Protein AF-A0A141RN82-F1 (afdb_monomer)

pLDDT: mean 92.43, std 7.02, range [61.09, 98.81]

Nearest PDB structures (foldseek):
  3i4g-assembly1_A  TM=7.613E-01  e=4.353E-03  Bacteroides fragilis NCTC 9343
  8xmd-assembly1_A  TM=2.678E-01  e=3.577E+00  Arabidopsis thaliana
  8zak-assembly1_A  TM=2.482E-01  e=3.996E+00  Campylobacter jejuni
  8zah-assembly2_B  TM=2.471E-01  e=5.892E+00  Campylobacter jejuni

Solvent-accessible surface area (backbone atoms only — not comparable to full-atom values): 12470 Å² total; per-residue (Å²): 134,91,82,79,86,74,57,67,39,58,52,25,50,50,52,26,53,55,24,62,72,42,28,81,74,34,54,56,65,65,96,53,48,80,85,46,62,69,58,88,36,7,47,40,26,35,52,49,22,17,50,28,30,44,54,28,35,32,62,92,48,23,78,86,62,59,62,65,38,49,52,52,14,52,49,35,47,48,50,41,52,57,56,35,72,71,44,96,78,46,72,41,81,60,72,85,85,43,75,78,45,26,70,40,43,59,76,71,45,65,57,85,80,35,46,53,68,70,78,60,83,87,75,73,99,71,62,61,67,50,35,43,40,33,49,64,85,47,72,73,102,55,58,23,60,38,71,60,75,86,51,67,70,61,65,56,67,47,32,30,64,88,74,31,42,62,88,38,92,90,37,85,67,39,89,92,49,74,77,59,69,39,34,49,64,48,73,51,74,48,93,50,74,64,40,77,46,65,49,68,95,71,75,53,48,41,65,39,80,80,125

Secondary structure (DSSP, 8-state):
-PPPPPPHHHHHHHHHHHHHHHTTTS-SS-S-TTTTTT---HHHHHHHHHHHHHHHHSTTT-TT--HHHHHHHHHHHHHHHHHHTTSSS------SS-TTTHHHHHHHS-GGG-TT-SS-----S--HHHHHHSPTT-BSSSB--------HHHHHHSPBTTS--TTSTT----TTSTTTTB-HHHHHH---TT-EES-GGGT--EE----

Radius of gyration: 21.55 Å; Cα contacts (8 Å, |Δi|>4): 254; chains: 1; bounding box: 52×41×64 Å

Sequence (211 aa):
MNMFRTPAAEALEWVADQCDQIKNQLPFRYSDEASNWGRVNGAAAYALKARALLYRASKLNNPDGNTAYWANAAQAAADFITQNNKQSYPYRLYNTGNPENDYYECFTTNPVYNNEIILARSVWNTNQVEKVFLPVGFTGSFSGNGRTNPTQNLVDAYEMSNGKRIDENGSTYDAANPYKDRDPRLAQTIFYQGMMWGRADKEERRAIDVR

Foldseek 3Di:
DDDDDDQLLVVLVVLLVVLVVCLVVFACDDPQCPVCPQPAGSLNSLVSNLVSLVVCQDCVNCVVNPCVSVVSSVVSVVVSVVVQVPDPQHQDQQCPPCQLCSVLCLVVPPCSPHSPDNHDDDDPDDCVCVQADPDAVQDDPHGHPNNDDDDVVVLQPWAFLVRHGLPDPPGPADPVCRPPRTRSVSLSPDQDAQDFDDDVVRVSTDGDDPD

Mean predicted aligned error: 4.89 Å

Structure (mmCIF, N/CA/C/O backbone):
data_AF-A0A141RN82-F1
#
_entry.id   AF-A0A141RN82-F1
#
loop_
_atom_site.group_PDB
_atom_site.id
_atom_site.type_symbol
_atom_site.label_atom_id
_atom_site.label_alt_id
_atom_site.label_comp_id
_atom_site.label_asym_id
_atom_site.label_entity_id
_atom_site.label_seq_id
_atom_site.pdbx_PDB_ins_code
_atom_site.Cartn_x
_atom_site.Cartn_y
_atom_site.Cartn_z
_atom_site.occupancy
_atom_site.B_iso_or_equiv
_atom_site.auth_seq_id
_atom_site.auth_comp_id
_atom_site.auth_asym_id
_atom_site.auth_atom_id
_atom_site.pdbx_PDB_model_num
ATOM 1 N N . MET A 1 1 ? 0.362 -11.365 40.399 1.00 66.00 1 MET A N 1
ATOM 2 C CA . MET A 1 1 ? -0.908 -11.503 39.656 1.00 66.00 1 MET A CA 1
ATOM 3 C C . MET A 1 1 ? -0.540 -12.052 38.286 1.00 66.00 1 MET A C 1
ATOM 5 O O . MET A 1 1 ? 0.256 -11.410 37.614 1.00 66.00 1 MET A O 1
ATOM 9 N N . ASN A 1 2 ? -0.983 -13.257 37.919 1.00 81.06 2 ASN A N 1
ATOM 10 C CA . ASN A 1 2 ? -0.643 -13.831 36.611 1.00 81.06 2 ASN A CA 1
ATOM 11 C C . ASN A 1 2 ? -1.571 -13.224 35.551 1.00 81.06 2 ASN A C 1
ATOM 13 O O . ASN A 1 2 ? -2.787 -13.306 35.699 1.00 81.06 2 ASN A O 1
ATOM 17 N N . MET A 1 3 ? -1.004 -12.608 34.511 1.00 88.12 3 MET A N 1
ATOM 18 C CA . MET A 1 3 ? -1.755 -12.123 33.349 1.00 88.12 3 MET A CA 1
ATOM 19 C C . MET A 1 3 ? -1.693 -13.161 32.230 1.00 88.12 3 MET A C 1
ATOM 21 O O . MET A 1 3 ? -0.610 -13.598 31.841 1.00 88.12 3 MET A O 1
ATOM 25 N N . PHE A 1 4 ? -2.856 -13.541 31.708 1.00 92.62 4 PHE A N 1
ATOM 26 C CA . PHE A 1 4 ? -2.965 -14.417 30.545 1.00 92.62 4 PHE A CA 1
ATOM 27 C C . PHE A 1 4 ? -2.933 -13.604 29.249 1.00 92.62 4 PHE A C 1
ATOM 29 O O . PHE A 1 4 ? -3.191 -12.401 29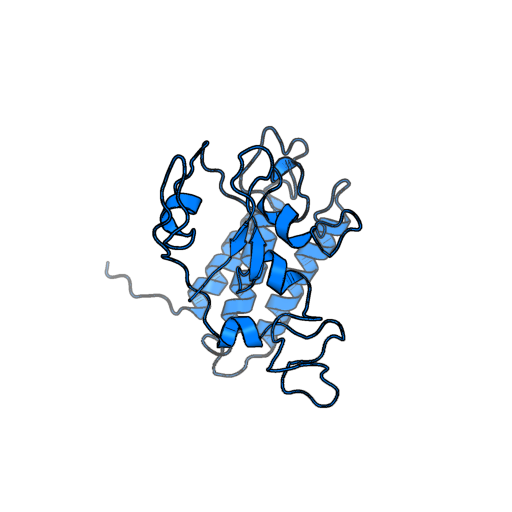.244 1.00 92.62 4 PHE A O 1
ATOM 36 N N . ARG A 1 5 ? -2.604 -14.265 28.135 1.00 95.88 5 ARG A N 1
ATOM 37 C CA . ARG A 1 5 ? -2.611 -13.626 26.816 1.00 95.88 5 ARG A CA 1
ATOM 38 C C . ARG A 1 5 ? -4.044 -13.322 26.389 1.00 95.88 5 ARG A C 1
ATOM 40 O O . ARG A 1 5 ? -4.877 -14.223 26.363 1.00 95.88 5 ARG A O 1
ATOM 47 N N . THR A 1 6 ? -4.285 -12.084 25.981 1.00 96.06 6 THR A N 1
ATOM 48 C CA . THR A 1 6 ? -5.530 -11.672 25.330 1.00 96.06 6 THR A CA 1
ATOM 49 C C . THR A 1 6 ? -5.636 -12.303 23.935 1.00 96.06 6 THR A C 1
ATOM 51 O O . THR A 1 6 ? -4.634 -12.325 23.206 1.00 96.06 6 THR A O 1
ATOM 54 N N . PRO A 1 7 ? -6.815 -12.810 23.531 1.00 96.06 7 PRO A N 1
ATOM 55 C CA . PRO A 1 7 ? -7.069 -13.238 22.160 1.00 96.06 7 PRO A CA 1
ATOM 56 C C . PRO A 1 7 ? -6.755 -12.138 21.138 1.00 96.06 7 PRO A C 1
ATOM 58 O O . PRO A 1 7 ? -6.983 -10.954 21.379 1.00 96.06 7 PRO A O 1
ATOM 61 N N . ALA A 1 8 ? -6.238 -12.519 19.969 1.00 96.88 8 ALA A N 1
ATOM 62 C CA . ALA A 1 8 ? -5.770 -11.551 18.973 1.00 96.88 8 ALA A CA 1
ATOM 63 C C . ALA A 1 8 ? -6.881 -10.602 18.486 1.00 96.88 8 ALA A C 1
ATOM 65 O O . ALA A 1 8 ? -6.640 -9.406 18.342 1.00 96.88 8 ALA A O 1
ATOM 66 N N . ALA A 1 9 ? -8.100 -11.113 18.284 1.00 96.88 9 ALA A N 1
ATOM 67 C CA . ALA A 1 9 ? -9.247 -10.304 17.876 1.00 96.88 9 ALA A CA 1
ATOM 68 C C . ALA A 1 9 ? -9.614 -9.229 18.917 1.00 96.88 9 ALA A C 1
ATOM 70 O O . ALA A 1 9 ? -9.878 -8.089 18.538 1.00 96.88 9 ALA A O 1
ATOM 71 N N . GLU A 1 10 ? -9.571 -9.572 20.209 1.00 97.38 10 GLU A N 1
ATOM 72 C CA . GLU A 1 10 ? -9.822 -8.642 21.321 1.00 97.38 10 GLU A CA 1
ATOM 73 C C . GLU A 1 10 ? -8.704 -7.600 21.446 1.00 97.38 10 GLU A C 1
ATOM 75 O O . GLU A 1 10 ? -8.969 -6.418 21.638 1.00 97.38 10 GLU A O 1
ATOM 80 N N . ALA A 1 11 ? -7.443 -8.003 21.268 1.00 98.19 11 ALA A N 1
ATOM 81 C CA . ALA A 1 11 ? -6.325 -7.063 21.266 1.00 98.19 11 ALA A CA 1
ATOM 82 C C . ALA A 1 11 ? -6.418 -6.053 20.104 1.00 98.19 11 ALA A C 1
ATOM 84 O O . ALA A 1 11 ? -6.106 -4.877 20.279 1.00 98.19 11 ALA A O 1
ATOM 85 N N . LEU A 1 12 ? -6.862 -6.490 18.919 1.00 98.44 12 LEU A N 1
ATOM 86 C CA . LEU A 1 12 ? -7.070 -5.618 17.757 1.00 98.44 12 LEU A CA 1
ATOM 87 C C . LEU A 1 12 ? -8.240 -4.648 17.955 1.00 98.44 12 LEU A C 1
ATOM 89 O O . LEU A 1 12 ? -8.140 -3.489 17.553 1.00 98.44 12 LEU A O 1
ATOM 93 N N . GLU A 1 13 ? -9.328 -5.102 18.580 1.00 98.44 13 GLU A N 1
ATOM 94 C CA . GLU A 1 13 ? -10.427 -4.229 19.003 1.00 98.44 13 GLU A CA 1
ATOM 95 C C . GLU A 1 13 ? -9.939 -3.182 20.002 1.00 98.44 13 GLU A C 1
ATOM 97 O O . GLU A 1 13 ? -10.129 -1.993 19.774 1.00 98.44 13 GLU A O 1
ATOM 102 N N . TRP A 1 14 ? -9.185 -3.598 21.020 1.00 98.50 14 TRP A N 1
ATOM 103 C CA . TRP A 1 14 ? -8.610 -2.670 21.986 1.00 98.50 14 TRP A CA 1
ATOM 104 C C . TRP A 1 14 ? -7.727 -1.604 21.321 1.00 98.50 14 TRP A C 1
ATOM 106 O O . TRP A 1 14 ? -7.847 -0.425 21.648 1.00 98.50 14 TRP A O 1
ATOM 116 N N . VAL A 1 15 ? -6.879 -1.971 20.348 1.00 98.69 15 VAL A N 1
ATOM 117 C CA . VAL A 1 15 ? -6.087 -0.995 19.570 1.00 98.69 15 VAL A CA 1
ATOM 118 C C . VAL A 1 15 ? -6.996 0.002 18.847 1.00 98.69 15 VAL A C 1
ATOM 120 O O . VAL A 1 15 ? -6.733 1.204 18.883 1.00 98.69 15 VAL A O 1
ATOM 123 N N . ALA A 1 16 ? -8.062 -0.478 18.204 1.00 98.69 16 ALA A N 1
ATOM 124 C CA . ALA A 1 16 ? -9.025 0.380 17.521 1.00 98.69 16 ALA A CA 1
ATOM 125 C C . ALA A 1 16 ? -9.716 1.355 18.493 1.00 98.69 16 ALA A C 1
ATOM 127 O O . ALA A 1 16 ? -9.843 2.538 18.167 1.00 98.69 16 ALA A O 1
ATOM 128 N N . ASP A 1 17 ? -10.075 0.888 19.690 1.00 98.69 17 ASP A N 1
ATOM 129 C CA . ASP A 1 17 ? -10.683 1.702 20.747 1.00 98.69 17 ASP A CA 1
ATOM 130 C C . ASP A 1 17 ? -9.711 2.757 21.285 1.00 98.69 17 ASP A C 1
ATOM 132 O O . ASP A 1 17 ? -10.094 3.910 21.488 1.00 98.69 17 ASP A O 1
ATOM 136 N N . GLN A 1 18 ? -8.431 2.406 21.471 1.00 98.62 18 GLN A N 1
ATOM 137 C CA . GLN A 1 18 ? -7.407 3.381 21.857 1.00 98.62 18 GLN A CA 1
ATOM 138 C C . GLN A 1 18 ? -7.243 4.461 20.784 1.00 98.62 18 GLN A C 1
ATOM 140 O O . GLN A 1 18 ? -7.173 5.645 21.110 1.00 98.62 18 GLN A O 1
ATOM 145 N N . CYS A 1 19 ? -7.223 4.080 19.502 1.00 98.56 19 CYS A N 1
ATOM 146 C CA . CYS A 1 19 ? -7.177 5.043 18.405 1.00 98.56 19 CYS A CA 1
ATOM 147 C C . CYS A 1 19 ? -8.407 5.961 18.397 1.00 98.56 19 CYS A C 1
ATOM 149 O O . CYS A 1 19 ? -8.260 7.159 18.161 1.00 98.56 19 CYS A O 1
ATOM 151 N N . ASP A 1 20 ? -9.603 5.443 18.687 1.00 98.19 20 ASP A N 1
ATOM 152 C CA . ASP A 1 20 ? -10.829 6.246 18.742 1.00 98.19 20 ASP A CA 1
ATOM 153 C C . ASP A 1 20 ? -10.794 7.335 19.814 1.00 98.19 20 ASP A C 1
ATOM 155 O O . ASP A 1 20 ? -11.266 8.447 19.567 1.00 98.19 20 ASP A O 1
ATOM 159 N N . GLN A 1 21 ? -10.178 7.054 20.963 1.00 98.12 21 GLN A N 1
ATOM 160 C CA . GLN A 1 21 ? -10.037 8.033 22.041 1.00 98.12 21 GLN A CA 1
ATOM 161 C C . GLN A 1 21 ? -9.165 9.231 21.640 1.00 98.12 21 GLN A C 1
ATOM 163 O O . GLN A 1 21 ? -9.403 10.343 22.111 1.00 98.12 21 GLN A O 1
ATOM 168 N N . ILE A 1 22 ? -8.176 9.029 20.761 1.00 97.25 22 ILE A N 1
ATOM 169 C CA . ILE A 1 22 ? -7.159 10.047 20.449 1.00 97.25 22 ILE A CA 1
ATOM 170 C C . ILE A 1 22 ? -7.286 10.660 19.052 1.00 97.25 22 ILE A C 1
ATOM 172 O O . ILE A 1 22 ? -6.786 11.764 18.833 1.00 97.25 22 ILE A O 1
ATOM 176 N N . LYS A 1 23 ? -7.982 10.014 18.104 1.00 97.06 23 LYS A N 1
ATOM 177 C CA . LYS A 1 23 ? -7.988 10.438 16.688 1.00 97.06 23 LYS A CA 1
ATOM 178 C C . LYS A 1 23 ? -8.563 11.840 16.463 1.00 97.06 23 LYS A C 1
ATOM 180 O O . LYS A 1 23 ? -8.208 12.486 15.484 1.00 97.06 23 LYS A O 1
ATOM 185 N N . ASN A 1 24 ? -9.429 12.292 17.376 1.00 96.44 24 ASN A N 1
ATOM 186 C CA . ASN A 1 24 ? -10.050 13.622 17.377 1.00 96.44 24 ASN A CA 1
ATOM 187 C C . ASN A 1 24 ? -9.430 14.589 18.402 1.00 96.44 24 ASN A C 1
ATOM 189 O O . ASN A 1 24 ? -9.823 15.749 18.447 1.00 96.44 24 ASN A O 1
ATOM 193 N N . GLN A 1 25 ? -8.498 14.115 19.234 1.00 97.25 25 GLN A N 1
ATOM 194 C CA . GLN A 1 25 ? -7.737 14.948 20.177 1.00 97.25 25 GLN A CA 1
ATOM 195 C C . GLN A 1 25 ? -6.471 15.513 19.521 1.00 97.25 25 GLN A C 1
ATOM 197 O O . GLN A 1 25 ? -5.947 16.544 19.935 1.00 97.25 25 GLN A O 1
ATOM 202 N N . LEU A 1 26 ? -5.974 14.825 18.492 1.00 96.06 26 LEU A N 1
ATOM 203 C CA . LEU A 1 26 ? -4.863 15.264 17.661 1.00 96.06 26 LEU A CA 1
ATOM 204 C C . LEU A 1 26 ? -5.388 16.015 16.429 1.00 96.06 26 LEU A C 1
ATOM 206 O O . LEU A 1 26 ? -6.446 15.657 15.903 1.00 96.06 26 LEU A O 1
ATOM 210 N N . PRO A 1 27 ? -4.646 17.009 15.908 1.00 95.62 27 PRO A N 1
ATOM 211 C CA . PRO A 1 27 ? -4.976 17.592 14.614 1.00 95.62 27 PRO A CA 1
ATOM 212 C C . PRO A 1 27 ? -4.951 16.493 13.548 1.00 95.62 27 PRO A C 1
ATOM 214 O O . PRO A 1 27 ? -4.033 15.672 13.536 1.00 95.62 27 PRO A O 1
ATOM 217 N N . PHE A 1 28 ? -5.946 16.453 12.656 1.00 96.81 28 PHE A N 1
ATOM 218 C CA . PHE A 1 28 ? -5.995 15.432 11.601 1.00 96.81 28 PHE A CA 1
ATOM 219 C C . PHE A 1 28 ? -4.737 15.487 10.724 1.00 96.81 28 PHE A C 1
ATOM 221 O O . PHE A 1 28 ? -4.121 14.459 10.445 1.00 96.81 28 PHE A O 1
ATOM 228 N N . ARG A 1 29 ? -4.319 16.706 10.377 1.00 93.44 29 ARG A N 1
ATOM 229 C CA . ARG A 1 29 ? -3.033 17.046 9.774 1.00 93.44 29 ARG A CA 1
ATOM 230 C C . ARG A 1 29 ? -2.498 18.305 10.457 1.00 93.44 29 ARG A C 1
ATOM 232 O O . ARG A 1 29 ? -3.295 19.161 10.844 1.00 93.44 29 ARG A O 1
ATOM 239 N N . TYR A 1 30 ? -1.188 18.423 10.639 1.00 92.31 30 TYR A N 1
ATOM 240 C CA . TYR A 1 30 ? -0.605 19.647 11.177 1.00 92.31 30 TYR A CA 1
ATOM 241 C C . TYR A 1 30 ? -0.663 20.764 10.131 1.00 92.31 30 TYR A C 1
ATOM 243 O O . TYR A 1 30 ? -0.525 20.529 8.932 1.00 92.31 30 TYR A O 1
ATOM 251 N N . SER A 1 31 ? -0.848 22.004 10.586 1.00 90.00 31 SER A N 1
ATOM 252 C CA . SER A 1 31 ? -0.786 23.182 9.711 1.00 90.00 31 SER A CA 1
ATOM 253 C C . SER A 1 31 ? 0.622 23.425 9.160 1.00 90.00 31 SER A C 1
ATOM 255 O O . SER A 1 31 ? 0.770 23.988 8.082 1.00 90.00 31 SER A O 1
ATOM 257 N N . ASP A 1 32 ? 1.641 22.990 9.904 1.00 89.94 32 ASP A N 1
ATOM 258 C CA . ASP A 1 32 ? 3.046 22.993 9.506 1.00 89.94 32 ASP A CA 1
ATOM 259 C C . ASP A 1 32 ? 3.617 21.576 9.657 1.00 89.94 32 ASP A C 1
ATOM 261 O O . ASP A 1 32 ? 4.080 21.172 10.729 1.00 89.94 32 ASP A O 1
ATOM 265 N N . GLU A 1 33 ? 3.541 20.806 8.574 1.00 87.00 33 GLU A N 1
ATOM 266 C CA . GLU A 1 33 ? 4.090 19.448 8.496 1.00 87.00 33 GLU A CA 1
ATOM 267 C C . GLU A 1 33 ? 5.626 19.433 8.492 1.00 87.00 33 GLU A C 1
ATOM 269 O O . GLU A 1 33 ? 6.220 18.452 8.933 1.00 87.00 33 GLU A O 1
ATOM 274 N N . ALA A 1 34 ? 6.291 20.511 8.057 1.00 87.12 34 ALA A N 1
ATOM 275 C CA . ALA A 1 34 ? 7.752 20.569 8.039 1.00 87.12 34 ALA A CA 1
ATOM 276 C C . ALA A 1 34 ? 8.320 20.600 9.468 1.00 87.12 34 ALA A C 1
ATOM 278 O O . ALA A 1 34 ? 9.265 19.872 9.776 1.00 87.12 34 ALA A O 1
ATOM 279 N N . SER A 1 35 ? 7.702 21.376 10.364 1.00 89.94 35 SER A N 1
ATOM 280 C CA . SER A 1 35 ? 8.096 21.436 11.782 1.00 89.94 35 SER A CA 1
ATOM 281 C C . SER A 1 35 ? 7.575 20.263 12.622 1.00 89.94 35 SER A C 1
ATOM 283 O O . SER A 1 35 ? 8.132 19.958 13.679 1.00 89.94 35 SER A O 1
ATOM 285 N N . ASN A 1 36 ? 6.500 19.598 12.183 1.00 88.62 36 ASN A N 1
ATOM 286 C CA . ASN A 1 36 ? 5.869 18.479 12.902 1.00 88.62 36 ASN A CA 1
ATOM 287 C C . ASN A 1 36 ? 6.126 17.116 12.258 1.00 88.62 36 ASN A C 1
ATOM 289 O O . ASN A 1 36 ? 5.464 16.126 12.573 1.00 88.62 36 ASN A O 1
ATOM 293 N N . TRP A 1 37 ? 7.126 17.065 11.392 1.00 83.25 37 TRP A N 1
ATOM 294 C CA . TRP A 1 37 ? 7.504 15.886 10.652 1.00 83.25 37 TRP A CA 1
ATOM 295 C C . TRP A 1 37 ? 7.660 14.630 11.522 1.00 83.25 37 TRP A C 1
ATOM 297 O O . TRP A 1 37 ? 8.388 14.625 12.518 1.00 83.25 37 TRP A O 1
ATOM 307 N N . GLY A 1 38 ? 6.989 13.543 11.127 1.00 85.00 38 GLY A N 1
ATOM 308 C CA . GLY A 1 38 ? 7.059 12.244 11.805 1.00 85.00 38 GLY A CA 1
ATOM 309 C C . GLY A 1 38 ? 6.334 12.177 13.156 1.00 85.00 38 GLY A C 1
ATOM 310 O O . GLY A 1 38 ? 6.300 11.107 13.768 1.00 85.00 38 GLY A O 1
ATOM 311 N N . ARG A 1 39 ? 5.736 13.277 13.637 1.00 91.88 39 ARG A N 1
ATOM 312 C CA . ARG A 1 39 ? 4.848 13.241 14.805 1.00 91.88 39 ARG A CA 1
ATOM 313 C C . ARG A 1 39 ? 3.543 12.547 14.433 1.00 91.88 39 ARG A C 1
ATOM 315 O O . ARG 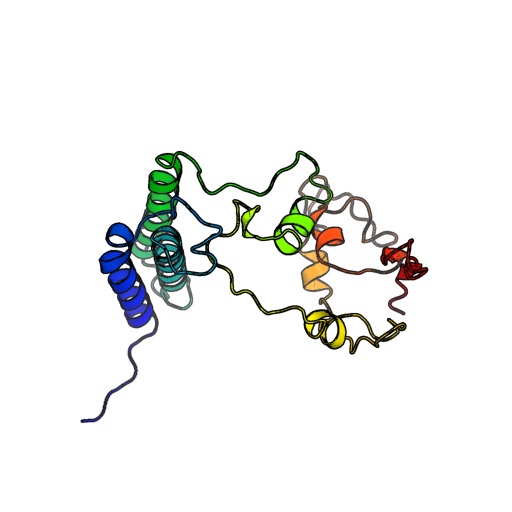A 1 39 ? 2.992 12.758 13.357 1.00 91.88 39 ARG A O 1
ATOM 322 N N . VAL A 1 40 ? 3.029 11.737 15.352 1.00 94.81 40 VAL A N 1
ATOM 323 C CA . VAL A 1 40 ? 1.721 11.096 15.184 1.00 94.81 40 VAL A CA 1
ATOM 324 C C . VAL A 1 40 ? 0.630 12.165 15.213 1.00 94.81 40 VAL A C 1
ATOM 326 O O . VAL A 1 40 ? 0.549 12.944 16.160 1.00 94.81 40 VAL A O 1
ATOM 329 N N . ASN A 1 41 ? -0.220 12.166 14.190 1.00 95.31 41 ASN A N 1
ATOM 330 C CA . ASN A 1 41 ? -1.381 13.040 14.056 1.00 95.31 41 ASN A CA 1
ATOM 331 C C . ASN A 1 41 ? -2.688 12.220 14.061 1.00 95.31 41 ASN A C 1
ATOM 333 O O . ASN A 1 41 ? -2.679 10.988 14.162 1.00 95.31 41 ASN A O 1
ATOM 337 N N . GLY A 1 42 ? -3.828 12.902 13.957 1.00 97.62 42 GLY A N 1
ATOM 338 C CA . GLY A 1 42 ? -5.139 12.260 13.910 1.00 97.62 42 GLY A CA 1
ATOM 339 C C . GLY A 1 42 ? -5.270 11.307 12.720 1.00 97.62 42 GLY A C 1
ATOM 340 O O . GLY A 1 42 ? -5.737 10.184 12.898 1.00 97.62 42 GLY A O 1
ATOM 341 N N . ALA A 1 43 ? -4.794 11.685 11.527 1.00 97.56 43 ALA A N 1
ATOM 342 C CA . ALA A 1 43 ? -4.851 10.829 10.340 1.00 97.56 43 ALA A CA 1
ATOM 343 C C . ALA A 1 43 ? -4.148 9.477 10.547 1.00 97.56 43 ALA A C 1
ATOM 345 O O . ALA A 1 43 ? -4.702 8.438 10.182 1.00 97.56 43 ALA A O 1
ATOM 346 N N . ALA A 1 44 ? -2.983 9.463 11.202 1.00 97.75 44 ALA A N 1
ATOM 347 C CA . ALA A 1 44 ? -2.287 8.230 11.559 1.00 97.75 44 ALA A CA 1
ATOM 348 C C . ALA A 1 44 ? -3.125 7.334 12.489 1.00 97.75 44 ALA A C 1
ATOM 350 O O . ALA A 1 44 ? -3.155 6.116 12.308 1.00 97.75 44 ALA A O 1
ATOM 351 N N . ALA A 1 45 ? -3.859 7.918 13.439 1.00 98.56 45 ALA A N 1
ATOM 352 C CA . ALA A 1 45 ? -4.760 7.176 14.317 1.00 98.56 45 ALA A CA 1
ATOM 353 C C . ALA A 1 45 ? -5.988 6.614 13.589 1.00 98.56 45 ALA A C 1
ATOM 355 O O . ALA A 1 45 ? -6.341 5.452 13.793 1.00 98.56 45 ALA A O 1
ATOM 356 N N . TYR A 1 46 ? -6.611 7.401 12.705 1.00 98.75 46 TYR A N 1
ATOM 357 C CA . TYR A 1 46 ? -7.689 6.921 11.834 1.00 98.75 46 TYR A CA 1
ATOM 358 C C . TYR A 1 46 ? -7.208 5.744 10.965 1.00 98.75 46 TYR A C 1
ATOM 360 O O . TYR A 1 46 ? -7.879 4.714 10.890 1.00 98.75 46 TYR A O 1
ATOM 368 N N . ALA A 1 47 ? -6.022 5.859 10.359 1.00 98.62 47 ALA A N 1
ATOM 369 C CA . ALA A 1 47 ? -5.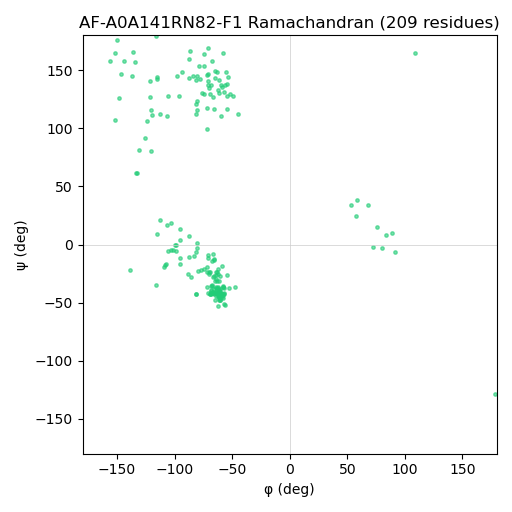446 4.814 9.515 1.00 98.62 47 ALA A CA 1
ATOM 370 C C . ALA A 1 47 ? -5.085 3.544 10.307 1.00 98.62 47 ALA A C 1
ATOM 372 O O . ALA A 1 47 ? -5.360 2.430 9.851 1.00 98.62 47 ALA A O 1
ATOM 373 N N . LEU A 1 48 ? -4.507 3.688 11.507 1.00 98.75 48 LEU A N 1
ATOM 374 C CA . LEU A 1 48 ? -4.189 2.552 12.375 1.00 98.75 48 LEU A CA 1
ATOM 375 C C . LEU A 1 48 ? -5.460 1.836 12.848 1.00 98.75 48 LEU A C 1
ATOM 377 O O . LEU A 1 48 ? -5.503 0.607 12.789 1.00 98.75 48 LEU A O 1
ATOM 381 N N . LYS A 1 49 ? -6.512 2.583 13.220 1.00 98.75 49 LYS A N 1
ATOM 382 C CA . LYS A 1 49 ? -7.833 2.020 13.534 1.00 98.75 49 LYS A CA 1
ATOM 383 C C . LYS A 1 49 ? -8.371 1.189 12.371 1.00 98.75 49 LYS A C 1
ATOM 385 O O . LYS A 1 49 ? -8.750 0.035 12.568 1.00 98.75 49 LYS A O 1
ATOM 390 N N . ALA A 1 50 ? -8.390 1.756 11.164 1.00 98.81 50 ALA A N 1
ATOM 391 C CA . ALA A 1 50 ? -8.890 1.067 9.977 1.00 98.81 50 ALA A CA 1
ATOM 392 C C . ALA A 1 50 ? -8.117 -0.238 9.711 1.00 98.81 50 ALA A C 1
ATOM 394 O O . ALA A 1 50 ? -8.725 -1.282 9.476 1.00 98.81 50 ALA A O 1
ATOM 395 N N . ARG A 1 51 ? -6.782 -0.216 9.838 1.00 98.75 51 ARG A N 1
ATOM 396 C CA . ARG A 1 51 ? -5.938 -1.412 9.681 1.00 98.75 51 ARG A CA 1
ATOM 397 C C . ARG A 1 51 ? -6.187 -2.461 10.770 1.00 98.75 51 ARG A C 1
ATOM 399 O O . ARG A 1 51 ? -6.271 -3.645 10.453 1.00 98.75 51 ARG A O 1
ATOM 406 N N . ALA A 1 52 ? -6.322 -2.048 12.031 1.00 98.75 52 ALA A N 1
ATOM 407 C CA . ALA A 1 52 ? -6.595 -2.958 13.143 1.00 98.75 52 ALA A CA 1
ATOM 408 C C . ALA A 1 52 ? -7.940 -3.681 12.959 1.00 98.75 52 ALA A C 1
ATOM 410 O O . ALA A 1 52 ? -8.007 -4.906 13.073 1.00 98.75 52 ALA A O 1
ATOM 411 N N . LEU A 1 53 ? -8.991 -2.943 12.584 1.00 98.81 53 LEU A N 1
ATOM 412 C CA . LEU A 1 53 ? -10.311 -3.518 12.320 1.00 98.81 53 LEU A CA 1
ATOM 413 C C . LEU A 1 53 ? -10.326 -4.407 11.072 1.00 98.81 53 LEU A C 1
ATOM 415 O O . LEU A 1 53 ? -10.967 -5.455 11.094 1.00 98.81 53 LEU A O 1
ATOM 419 N N . LEU A 1 54 ? -9.573 -4.063 10.022 1.00 98.69 54 LEU A N 1
ATOM 420 C CA . LEU A 1 54 ? -9.394 -4.934 8.856 1.00 98.69 54 LEU A CA 1
ATOM 421 C C . LEU A 1 54 ? -8.754 -6.276 9.247 1.00 98.69 54 LEU A C 1
ATOM 423 O O . LEU A 1 54 ? -9.212 -7.342 8.831 1.00 98.69 54 LEU A O 1
ATOM 427 N N . TYR A 1 55 ? -7.713 -6.245 10.081 1.00 98.62 55 TYR A N 1
ATOM 428 C CA . TYR A 1 55 ? -7.058 -7.463 10.564 1.00 98.62 55 TYR A CA 1
ATOM 429 C C . TYR A 1 55 ? -7.967 -8.268 11.490 1.00 98.62 55 TYR A C 1
ATOM 431 O O . TYR A 1 55 ? -7.950 -9.497 11.428 1.00 98.62 55 TYR A O 1
ATOM 439 N N . ARG A 1 56 ? -8.797 -7.604 12.301 1.00 98.38 56 ARG A N 1
ATOM 440 C CA . ARG A 1 56 ? -9.814 -8.269 13.124 1.00 98.38 56 ARG A CA 1
ATOM 441 C C . ARG A 1 56 ? -10.874 -8.954 12.261 1.00 98.38 56 ARG A C 1
ATOM 443 O O . ARG A 1 56 ? -11.265 -10.071 12.570 1.00 98.38 56 ARG A O 1
ATOM 450 N N . ALA A 1 57 ? -11.313 -8.313 11.178 1.00 98.44 57 ALA A N 1
ATOM 451 C CA . ALA A 1 57 ? -12.319 -8.851 10.262 1.00 98.44 57 ALA A CA 1
ATOM 452 C C . ALA A 1 57 ? -11.805 -10.011 9.392 1.00 98.44 57 ALA A C 1
ATOM 454 O O . ALA A 1 57 ? -12.597 -10.829 8.918 1.00 98.44 57 ALA A O 1
ATOM 455 N N . SER A 1 58 ? -10.488 -10.087 9.191 1.00 98.12 58 SER A N 1
ATOM 456 C CA . SER A 1 58 ? -9.829 -11.096 8.361 1.00 98.12 58 SER A CA 1
ATOM 457 C C . SER A 1 58 ? -10.020 -12.518 8.901 1.00 98.12 58 SER A C 1
ATOM 459 O O . SER A 1 58 ? -10.045 -12.738 10.109 1.00 98.12 58 SER A O 1
ATOM 461 N N . LYS A 1 59 ? -10.067 -13.508 7.995 1.00 97.31 59 LYS A N 1
ATOM 462 C CA . LYS A 1 59 ? -10.378 -14.926 8.285 1.00 97.31 59 LYS A CA 1
ATOM 463 C C . LYS A 1 59 ? -9.622 -15.520 9.481 1.00 97.31 59 LYS A C 1
ATOM 465 O O . LYS A 1 59 ? -10.188 -16.318 10.215 1.00 97.31 59 LYS A O 1
ATOM 470 N N . LEU A 1 60 ? -8.362 -15.130 9.684 1.00 97.50 60 LEU A N 1
ATOM 471 C CA . LEU A 1 60 ? -7.543 -15.613 10.800 1.00 97.50 60 LEU A CA 1
ATOM 472 C C . LEU A 1 60 ? -8.115 -15.231 12.179 1.00 97.50 60 LEU A C 1
ATOM 474 O O . LEU A 1 60 ? -8.027 -16.024 13.108 1.00 97.50 60 LEU A O 1
ATOM 478 N N . ASN A 1 61 ? -8.692 -14.032 12.305 1.00 97.75 61 ASN A N 1
ATOM 479 C CA . ASN A 1 61 ? -9.239 -13.495 13.558 1.00 97.75 61 ASN A CA 1
ATOM 480 C C . ASN A 1 61 ? -10.778 -13.510 13.595 1.00 97.75 61 ASN A C 1
ATOM 482 O O . ASN A 1 61 ? -11.371 -13.192 14.623 1.00 97.75 61 ASN A O 1
ATOM 486 N N . ASN A 1 62 ? -1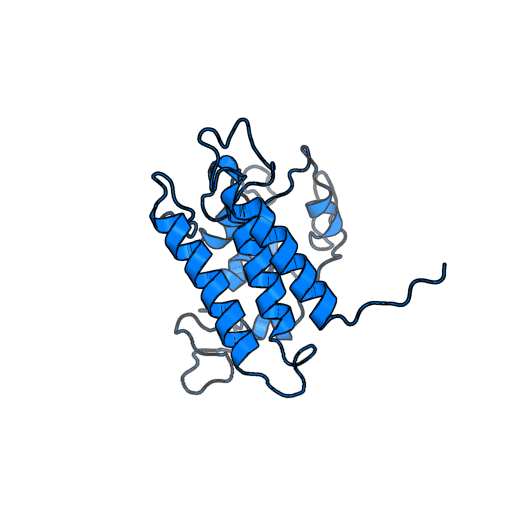1.414 -13.886 12.484 1.00 97.56 62 ASN A N 1
ATOM 487 C CA . ASN A 1 62 ? -12.859 -13.975 12.311 1.00 97.56 62 ASN A CA 1
ATOM 488 C C . ASN A 1 62 ? -13.249 -15.316 11.655 1.00 97.56 62 ASN A C 1
ATOM 490 O O . ASN A 1 62 ? -13.761 -15.325 10.530 1.00 97.56 62 ASN A O 1
ATOM 494 N N . PRO A 1 63 ? -12.954 -16.459 12.304 1.00 96.75 63 PRO A N 1
ATOM 495 C CA . PRO A 1 63 ? -13.186 -17.782 11.722 1.00 96.75 63 PRO A CA 1
ATOM 496 C C . PRO A 1 63 ? -14.673 -18.061 11.471 1.00 96.75 63 PRO A C 1
ATOM 498 O O . PRO A 1 63 ? -15.007 -18.739 10.502 1.00 96.75 63 PRO A O 1
ATOM 501 N N . ASP A 1 64 ? -15.551 -17.476 12.289 1.00 95.69 64 ASP A N 1
ATOM 502 C CA . ASP A 1 64 ? -17.007 -17.625 12.189 1.00 95.69 64 ASP A CA 1
ATOM 503 C C . ASP A 1 64 ? -17.632 -16.712 11.121 1.00 95.69 64 ASP A C 1
ATOM 505 O O . ASP A 1 64 ? -18.838 -16.756 10.883 1.00 95.69 64 ASP A O 1
ATOM 509 N N . GLY A 1 65 ? -16.827 -15.869 10.462 1.00 95.94 65 GLY A N 1
ATOM 510 C CA . GLY A 1 65 ? -17.283 -15.035 9.353 1.00 95.94 65 GLY A CA 1
ATOM 511 C C . GLY A 1 65 ? -18.260 -13.931 9.761 1.00 95.94 65 GLY A C 1
ATOM 512 O O . GLY A 1 65 ? -19.145 -13.581 8.982 1.00 95.94 65 GLY A O 1
ATOM 513 N N . ASN A 1 66 ? -18.106 -13.353 10.956 1.00 96.94 66 ASN A N 1
ATOM 514 C CA . ASN A 1 66 ? -18.941 -12.251 11.420 1.00 96.94 66 ASN A CA 1
ATOM 515 C C . ASN A 1 66 ? -18.829 -11.046 10.468 1.00 96.94 66 ASN A C 1
ATOM 517 O O . ASN A 1 66 ? -17.791 -10.380 10.390 1.00 96.94 66 ASN A O 1
ATOM 521 N N . THR A 1 67 ? -19.908 -10.760 9.743 1.00 97.75 67 THR A N 1
ATOM 522 C CA . THR A 1 67 ? -19.970 -9.695 8.735 1.00 97.75 67 THR A CA 1
ATOM 523 C C . THR A 1 67 ? -19.923 -8.297 9.347 1.00 97.75 67 THR A C 1
ATOM 525 O O . THR A 1 67 ? -19.458 -7.364 8.691 1.00 97.75 67 THR A O 1
ATOM 528 N N . ALA A 1 68 ? -20.306 -8.140 10.619 1.00 98.00 68 ALA A N 1
ATOM 529 C CA . ALA A 1 68 ? -20.229 -6.859 11.317 1.00 98.00 68 ALA A CA 1
ATOM 530 C C . ALA A 1 68 ? -18.781 -6.359 11.444 1.00 98.00 68 ALA A C 1
ATOM 532 O O . ALA A 1 68 ? -18.537 -5.157 11.382 1.00 98.00 68 ALA A O 1
ATOM 533 N N . TYR A 1 69 ? -17.795 -7.258 11.551 1.00 98.00 69 TYR A N 1
ATOM 534 C CA . TYR A 1 69 ? -16.387 -6.851 11.608 1.00 98.00 69 TYR A CA 1
ATOM 535 C C . TYR A 1 69 ? -15.926 -6.212 10.297 1.00 98.00 69 TYR A C 1
ATOM 537 O O . TYR A 1 69 ? -15.205 -5.214 10.320 1.00 98.00 69 TYR A O 1
ATOM 545 N N . TRP A 1 70 ? -16.391 -6.731 9.159 1.00 98.50 70 TRP A N 1
ATOM 546 C CA . TRP A 1 70 ? -16.127 -6.129 7.852 1.00 98.50 70 TRP A CA 1
ATOM 547 C C . TRP A 1 70 ? -16.818 -4.776 7.698 1.00 98.50 70 TRP A C 1
ATOM 549 O O . TRP A 1 70 ? -16.188 -3.831 7.225 1.00 98.50 70 TRP A O 1
ATOM 559 N N . ALA A 1 71 ? -18.067 -4.651 8.157 1.00 98.62 71 ALA A N 1
ATOM 560 C CA . ALA A 1 71 ? -18.776 -3.372 8.170 1.00 98.62 71 ALA A CA 1
ATOM 561 C C . ALA A 1 71 ? -18.038 -2.320 9.019 1.00 98.62 71 ALA A C 1
ATOM 563 O O . ALA A 1 71 ? -17.830 -1.197 8.564 1.00 98.62 71 ALA A O 1
ATOM 564 N N . ASN A 1 72 ? -17.552 -2.698 10.206 1.00 98.44 72 ASN A N 1
ATOM 565 C CA . ASN A 1 72 ? -16.782 -1.811 11.083 1.00 98.44 72 ASN A CA 1
ATOM 566 C C . ASN A 1 72 ? -15.448 -1.380 10.452 1.00 98.44 72 ASN A C 1
ATOM 568 O O . ASN A 1 72 ? -15.073 -0.210 10.540 1.00 98.44 72 ASN A O 1
ATOM 572 N N . ALA A 1 73 ? -14.732 -2.302 9.799 1.00 98.69 73 ALA A N 1
ATOM 573 C CA . ALA A 1 73 ? -13.490 -1.989 9.093 1.00 98.69 73 ALA A CA 1
ATOM 574 C C . ALA A 1 73 ? -13.729 -1.025 7.918 1.00 98.69 73 ALA A C 1
ATOM 576 O O . ALA A 1 73 ? -13.003 -0.038 7.771 1.00 98.69 73 ALA A O 1
ATOM 577 N N . ALA A 1 74 ? -14.775 -1.273 7.123 1.00 98.75 74 ALA A N 1
ATOM 578 C CA . ALA A 1 74 ? -15.169 -0.406 6.017 1.00 98.75 74 ALA A CA 1
ATOM 579 C C . ALA A 1 74 ? -15.569 0.993 6.509 1.00 98.75 74 ALA A C 1
ATOM 581 O O . ALA A 1 74 ? -15.108 1.991 5.955 1.00 98.75 74 ALA A O 1
ATOM 582 N N . GLN A 1 75 ? -16.350 1.075 7.592 1.00 98.81 75 GLN A N 1
ATOM 583 C CA . GLN A 1 75 ? -16.732 2.350 8.196 1.00 98.81 75 GLN A CA 1
ATOM 584 C C . GLN A 1 75 ? -15.510 3.125 8.703 1.00 98.81 75 GLN A C 1
ATOM 586 O O . GLN A 1 75 ? -15.403 4.320 8.455 1.00 98.81 75 GLN A O 1
ATOM 591 N N . ALA A 1 76 ? -14.543 2.466 9.349 1.00 98.81 76 ALA A N 1
ATOM 592 C CA . ALA A 1 76 ? -13.329 3.136 9.818 1.00 98.81 76 ALA A CA 1
ATOM 593 C C . ALA A 1 76 ? -12.473 3.703 8.668 1.00 98.81 76 ALA A C 1
ATOM 595 O O . ALA A 1 76 ? -11.900 4.786 8.805 1.00 98.81 76 ALA A O 1
ATOM 596 N N . ALA A 1 77 ? -12.405 3.005 7.530 1.00 98.81 77 ALA A N 1
ATOM 597 C CA . ALA A 1 77 ? -11.755 3.522 6.326 1.00 98.81 77 ALA A CA 1
ATOM 598 C C . ALA A 1 77 ? -12.538 4.698 5.711 1.00 98.81 77 ALA A C 1
ATOM 600 O O . ALA A 1 77 ? -11.941 5.709 5.336 1.00 98.81 77 ALA A O 1
ATOM 601 N N . ALA A 1 78 ? -13.871 4.604 5.658 1.00 98.81 78 ALA A N 1
ATOM 602 C CA . ALA A 1 78 ? -14.733 5.687 5.190 1.00 98.81 78 ALA A CA 1
ATOM 603 C C . ALA A 1 78 ? -14.593 6.944 6.063 1.00 98.81 78 ALA A C 1
ATOM 605 O O . ALA A 1 78 ? -14.453 8.042 5.528 1.00 98.81 78 ALA A O 1
ATOM 606 N N . ASP A 1 79 ? -14.530 6.790 7.387 1.00 98.69 79 ASP A N 1
ATOM 607 C CA . ASP A 1 79 ? -14.324 7.891 8.329 1.00 98.69 79 ASP A CA 1
ATOM 608 C C . ASP A 1 79 ? -13.012 8.643 8.052 1.00 98.69 79 ASP A C 1
ATOM 610 O O . ASP A 1 79 ? -13.003 9.876 8.062 1.00 98.69 79 ASP A O 1
ATOM 614 N N . PHE A 1 80 ? -11.912 7.924 7.768 1.00 98.69 80 PHE A N 1
ATOM 615 C CA . PHE A 1 80 ? -10.646 8.545 7.356 1.00 98.69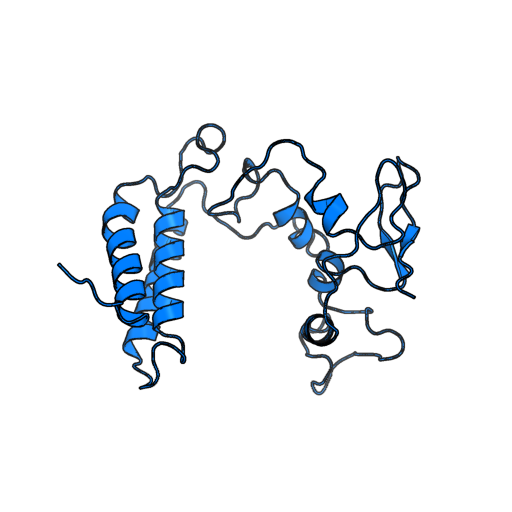 80 PHE A CA 1
ATOM 616 C C . PHE A 1 80 ? -10.853 9.405 6.105 1.00 98.69 80 PHE A C 1
ATOM 618 O O . PHE A 1 80 ? -10.480 10.577 6.099 1.00 98.69 80 PHE A O 1
ATOM 625 N N . ILE A 1 81 ? -11.476 8.843 5.063 1.00 98.69 81 ILE A N 1
ATOM 626 C CA . ILE A 1 81 ? -11.709 9.534 3.786 1.00 98.69 81 ILE A CA 1
ATOM 627 C C . ILE A 1 81 ? -12.592 10.769 4.000 1.00 98.69 81 ILE A C 1
ATOM 629 O O . ILE A 1 81 ? -12.275 11.854 3.516 1.00 98.69 81 ILE A O 1
ATOM 633 N N . THR A 1 82 ? -13.670 10.639 4.775 1.00 98.62 82 THR A N 1
ATOM 634 C CA . THR A 1 82 ? -14.565 11.750 5.110 1.00 98.62 82 THR A CA 1
ATOM 635 C C . THR A 1 82 ? -13.836 12.871 5.844 1.00 98.62 82 THR A C 1
ATOM 637 O O . THR A 1 82 ? -14.059 14.038 5.527 1.00 98.62 82 THR A O 1
ATOM 640 N N . GLN A 1 83 ? -12.975 12.562 6.818 1.00 98.31 83 GLN A N 1
ATOM 641 C CA . GLN A 1 83 ? -12.210 13.594 7.526 1.00 98.31 83 GLN A CA 1
ATOM 642 C C . GLN A 1 83 ? -11.117 14.209 6.654 1.00 98.31 83 GLN A C 1
ATOM 644 O O . GLN A 1 83 ? -10.912 15.423 6.703 1.00 98.31 83 GLN A O 1
ATOM 649 N N . ASN A 1 84 ? -10.476 13.405 5.807 1.00 98.19 84 ASN A N 1
ATOM 650 C CA . ASN A 1 84 ? -9.495 13.873 4.841 1.00 98.19 84 ASN A CA 1
ATOM 651 C C . ASN A 1 84 ? -10.100 14.887 3.858 1.00 98.19 84 ASN A C 1
ATOM 653 O O . ASN A 1 84 ? -9.524 15.946 3.636 1.00 98.19 84 ASN A O 1
ATOM 657 N N . ASN A 1 85 ? -11.310 14.627 3.359 1.00 97.94 85 ASN A N 1
ATOM 658 C CA . ASN A 1 85 ? -12.014 15.516 2.428 1.00 97.94 85 ASN A CA 1
ATOM 659 C C . ASN A 1 85 ? -12.413 16.874 3.034 1.00 97.94 85 ASN A C 1
ATOM 661 O O . ASN A 1 85 ? -12.780 17.785 2.297 1.00 97.94 85 ASN A O 1
ATOM 665 N N . LYS A 1 86 ? -12.351 17.026 4.362 1.00 96.75 86 LYS A N 1
ATOM 666 C CA . LYS A 1 86 ? -12.589 18.307 5.049 1.00 96.75 86 LYS A CA 1
ATOM 667 C C . LYS A 1 86 ? -11.328 19.164 5.169 1.00 96.75 86 LYS A C 1
ATOM 669 O O . LYS A 1 86 ? -11.426 20.312 5.592 1.00 96.75 86 LYS A O 1
ATOM 674 N N . GLN A 1 87 ? -10.150 18.616 4.869 1.00 94.31 87 GLN A N 1
ATOM 675 C CA . GLN A 1 87 ? -8.888 19.329 5.040 1.00 94.31 87 GLN A CA 1
ATOM 676 C C . GLN A 1 87 ? -8.626 20.265 3.859 1.00 94.31 87 GLN A C 1
ATOM 678 O O . GLN A 1 87 ? -8.817 19.884 2.707 1.00 94.31 87 GLN A O 1
ATOM 683 N N . SER A 1 88 ? -8.082 21.453 4.133 1.00 91.81 88 SER A N 1
ATOM 684 C CA . SER A 1 88 ? -7.596 22.362 3.082 1.00 91.81 88 SER A CA 1
ATOM 685 C C . SER A 1 88 ? -6.427 21.766 2.289 1.00 91.81 88 SER A C 1
ATOM 687 O O . SER A 1 88 ? -6.214 22.115 1.131 1.00 91.81 88 SER A O 1
ATOM 689 N N . TYR A 1 89 ? -5.668 20.863 2.916 1.00 90.19 89 TYR A N 1
ATOM 690 C CA . TYR A 1 89 ? -4.552 20.146 2.310 1.00 90.19 89 TYR A CA 1
ATOM 691 C C . TYR A 1 89 ? -4.688 18.640 2.588 1.00 90.19 89 TYR A C 1
ATOM 693 O O . TYR A 1 89 ? -4.120 18.128 3.559 1.00 90.19 89 TYR A O 1
ATOM 701 N N . PRO A 1 90 ? -5.521 17.937 1.801 1.00 94.62 90 PRO A N 1
ATOM 702 C CA . PRO A 1 90 ? -5.828 16.536 2.038 1.00 94.62 90 PRO A CA 1
ATOM 703 C C . PRO A 1 90 ? -4.661 15.628 1.642 1.00 94.62 90 PRO A C 1
ATOM 705 O O . PRO A 1 90 ? -3.886 15.931 0.729 1.00 94.62 90 PRO A O 1
ATOM 708 N N . TYR A 1 91 ? -4.588 14.466 2.288 1.00 96.06 91 TYR A N 1
ATOM 709 C CA . TYR A 1 91 ? -3.824 13.342 1.767 1.00 96.06 91 TYR A CA 1
ATOM 710 C C . TYR A 1 91 ? -4.396 12.911 0.413 1.00 96.06 91 TYR A C 1
ATOM 712 O O . TYR A 1 91 ? -5.614 12.911 0.214 1.00 96.06 91 TYR A O 1
ATOM 720 N N . ARG A 1 92 ? -3.528 12.540 -0.522 1.00 96.00 92 ARG A N 1
ATOM 721 C CA . ARG A 1 92 ? -3.896 12.087 -1.868 1.00 96.00 92 ARG A CA 1
ATOM 722 C C . ARG A 1 92 ? -2.785 11.227 -2.441 1.00 96.00 92 ARG A C 1
ATOM 724 O O . ARG A 1 92 ? -1.644 11.373 -2.018 1.00 96.00 92 ARG A O 1
ATOM 731 N N . LEU A 1 93 ? -3.126 10.394 -3.419 1.00 96.25 93 LEU A N 1
ATOM 732 C CA . LEU A 1 93 ? -2.124 9.655 -4.180 1.00 96.25 93 LEU A CA 1
ATOM 733 C C . LEU A 1 93 ? -1.091 10.623 -4.764 1.00 96.25 93 LEU A C 1
ATOM 735 O O . LEU A 1 93 ? -1.447 11.704 -5.252 1.00 96.25 93 LEU A O 1
ATOM 739 N N . TYR A 1 94 ? 0.173 10.230 -4.688 1.00 95.44 94 TYR A N 1
ATOM 740 C CA . TYR A 1 94 ? 1.272 10.906 -5.339 1.00 95.44 94 TYR A CA 1
ATOM 741 C C . TYR A 1 94 ? 1.069 10.773 -6.844 1.00 95.44 94 TYR A C 1
ATOM 743 O O . TYR A 1 94 ? 0.987 9.673 -7.386 1.00 95.44 94 TYR A O 1
ATOM 751 N N . ASN A 1 95 ? 0.888 11.909 -7.501 1.00 94.62 95 ASN A N 1
ATOM 752 C CA . ASN A 1 95 ? 0.547 11.959 -8.910 1.00 94.62 95 ASN A CA 1
ATOM 753 C C . ASN A 1 95 ? 1.084 13.266 -9.486 1.00 94.62 95 ASN A C 1
ATOM 755 O O . ASN A 1 95 ? 0.553 14.342 -9.190 1.00 94.62 95 ASN A O 1
ATOM 759 N N . THR A 1 96 ? 2.142 13.166 -10.284 1.00 94.06 96 THR A N 1
ATOM 760 C CA . THR A 1 96 ? 2.706 14.288 -11.047 1.00 94.06 96 THR A CA 1
ATOM 761 C C . THR A 1 96 ? 2.233 14.276 -12.503 1.00 94.06 96 THR A C 1
ATOM 763 O O . THR A 1 96 ? 2.567 15.174 -13.275 1.00 94.06 96 THR A O 1
ATOM 766 N N . GLY A 1 97 ? 1.418 13.281 -12.873 1.00 95.06 97 GLY A N 1
ATOM 767 C CA . GLY A 1 97 ? 1.004 12.987 -14.241 1.00 95.06 97 GLY A CA 1
ATOM 768 C C . GLY A 1 97 ? 1.953 12.032 -14.966 1.00 95.06 97 GLY A C 1
ATOM 769 O O . GLY A 1 97 ? 1.806 11.851 -16.174 1.00 95.06 97 GLY A O 1
ATOM 770 N N . ASN A 1 98 ? 2.909 11.422 -14.255 1.00 95.06 98 ASN A N 1
ATOM 771 C CA . ASN A 1 98 ? 3.890 10.499 -14.815 1.00 95.06 98 ASN A CA 1
ATOM 772 C C . ASN A 1 98 ? 3.793 9.116 -14.142 1.00 95.06 98 ASN A C 1
ATOM 774 O O . ASN A 1 98 ? 4.608 8.789 -13.276 1.00 95.06 98 ASN A O 1
ATOM 778 N N . PRO A 1 99 ? 2.834 8.262 -14.545 1.00 92.06 99 PRO A N 1
ATOM 779 C CA . PRO A 1 99 ? 2.615 6.961 -13.905 1.00 92.06 99 PRO A CA 1
ATOM 780 C C . PRO A 1 99 ? 3.818 6.008 -14.008 1.00 92.06 99 PRO A C 1
ATOM 782 O O . PRO A 1 99 ? 3.951 5.104 -13.184 1.00 92.06 99 PRO A O 1
ATOM 785 N N . GLU A 1 100 ? 4.721 6.232 -14.967 1.00 93.00 100 GLU A N 1
ATOM 786 C CA . GLU A 1 100 ? 5.963 5.463 -15.129 1.00 93.00 100 GLU A CA 1
ATOM 787 C C . GLU A 1 100 ? 7.001 5.743 -14.030 1.00 93.00 100 GLU A C 1
ATOM 789 O O . GLU A 1 100 ? 7.987 5.015 -13.920 1.00 93.00 100 GLU A O 1
ATOM 794 N N . ASN A 1 101 ? 6.796 6.782 -13.213 1.00 93.56 101 ASN A N 1
ATOM 795 C CA . ASN A 1 101 ? 7.751 7.202 -12.186 1.00 93.56 101 ASN A CA 1
ATOM 796 C C . ASN A 1 101 ? 7.108 7.614 -10.849 1.00 93.56 101 ASN A C 1
ATOM 798 O O . ASN A 1 101 ? 7.776 7.574 -9.818 1.00 93.56 101 ASN A O 1
ATOM 802 N N . ASP A 1 102 ? 5.824 7.983 -10.841 1.00 95.25 102 ASP A N 1
ATOM 803 C CA . ASP A 1 102 ? 5.119 8.488 -9.655 1.00 95.25 102 ASP A CA 1
ATOM 804 C C . ASP A 1 102 ? 5.165 7.505 -8.472 1.00 95.25 102 ASP A C 1
ATOM 806 O O . ASP A 1 102 ? 5.321 7.916 -7.321 1.00 95.25 102 ASP A O 1
ATOM 810 N N . TYR A 1 103 ? 5.073 6.196 -8.732 1.00 95.75 103 TYR A N 1
ATOM 811 C CA . TYR A 1 103 ? 5.115 5.190 -7.670 1.00 95.75 103 TYR A CA 1
ATOM 812 C C . TYR A 1 103 ? 6.508 5.097 -7.040 1.00 95.75 103 TYR A C 1
ATOM 814 O O . TYR A 1 103 ? 6.622 5.049 -5.819 1.00 95.75 103 TYR A O 1
ATOM 822 N N . TYR A 1 104 ? 7.572 5.122 -7.844 1.00 93.81 104 TYR A N 1
ATOM 823 C CA . TYR A 1 104 ? 8.950 5.182 -7.356 1.00 93.81 104 TYR A CA 1
ATOM 824 C C . TYR A 1 104 ? 9.195 6.472 -6.557 1.00 93.81 104 TYR A C 1
ATOM 826 O O . TYR A 1 104 ? 9.688 6.426 -5.425 1.00 93.81 104 TYR A O 1
ATOM 834 N N . GLU A 1 105 ? 8.773 7.618 -7.098 1.00 93.56 105 GLU A N 1
ATOM 835 C CA . GLU A 1 105 ? 8.960 8.926 -6.467 1.00 93.56 105 GLU A CA 1
ATOM 836 C C . GLU A 1 105 ? 8.187 9.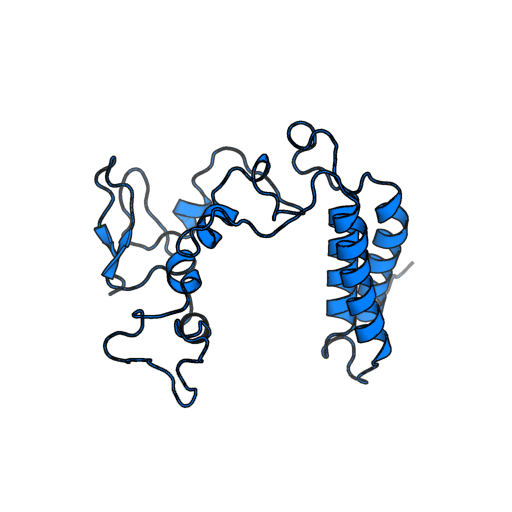089 -5.164 1.00 93.56 105 GLU A C 1
ATOM 838 O O . GLU A 1 105 ? 8.655 9.807 -4.275 1.00 93.56 105 GLU A O 1
ATOM 843 N N . CYS A 1 106 ? 7.070 8.379 -4.992 1.00 93.56 106 CYS A N 1
ATOM 844 C CA . CYS A 1 106 ? 6.363 8.311 -3.719 1.00 93.56 106 CYS A CA 1
ATOM 845 C C . CYS A 1 106 ? 7.303 7.892 -2.566 1.00 93.56 106 CYS A C 1
ATOM 847 O O . CYS A 1 106 ? 7.230 8.450 -1.468 1.00 93.56 106 CYS A O 1
ATOM 849 N N . PHE A 1 107 ? 8.244 6.974 -2.818 1.00 90.50 107 PHE A N 1
ATOM 850 C CA . PHE A 1 107 ? 9.164 6.452 -1.798 1.00 90.50 107 PHE A CA 1
ATOM 851 C C . PHE A 1 107 ? 10.524 7.154 -1.744 1.00 90.50 107 PHE A C 1
ATOM 853 O O . PHE A 1 107 ? 11.230 7.015 -0.744 1.00 90.50 107 PHE A O 1
ATOM 860 N N . THR A 1 108 ? 10.909 7.900 -2.784 1.00 88.12 108 THR A N 1
ATOM 861 C CA . THR A 1 108 ? 12.218 8.578 -2.846 1.00 88.12 108 THR A CA 1
ATOM 862 C C . THR A 1 108 ? 12.148 10.091 -2.678 1.00 88.12 108 THR A C 1
ATOM 864 O O . THR A 1 108 ? 13.167 10.724 -2.395 1.00 88.12 108 THR A O 1
ATOM 867 N N . THR A 1 109 ? 10.970 10.692 -2.838 1.00 87.38 109 THR A N 1
ATOM 868 C CA . THR A 1 109 ? 10.764 12.118 -2.570 1.00 87.38 109 THR A CA 1
ATOM 869 C C . THR A 1 109 ? 10.810 12.367 -1.068 1.00 87.38 109 THR A C 1
ATOM 871 O O . THR A 1 109 ? 10.372 11.532 -0.278 1.00 87.38 109 THR A O 1
ATOM 874 N N . ASN A 1 110 ? 11.308 13.539 -0.655 1.00 84.75 110 ASN A N 1
ATOM 875 C CA . ASN A 1 110 ? 11.198 13.966 0.738 1.00 84.75 110 ASN A CA 1
ATOM 876 C C . ASN A 1 110 ? 9.716 13.907 1.141 1.00 84.75 110 ASN A C 1
ATOM 878 O O . ASN A 1 110 ? 8.917 14.653 0.566 1.00 84.75 110 ASN A O 1
ATOM 882 N N . PRO A 1 111 ? 9.328 13.056 2.106 1.00 81.88 111 PRO A N 1
ATOM 883 C CA . PRO A 1 111 ? 7.906 12.827 2.310 1.00 81.88 111 PRO A CA 1
ATOM 884 C C . PRO A 1 111 ? 7.145 14.067 2.841 1.00 81.88 111 PRO A C 1
ATOM 886 O O . PRO A 1 111 ? 5.922 14.047 2.845 1.00 81.88 111 PRO A O 1
ATOM 889 N N . VAL A 1 112 ? 7.824 15.168 3.233 1.00 82.44 112 VAL A N 1
ATOM 890 C CA . VAL A 1 112 ? 7.174 16.457 3.580 1.00 82.44 112 VAL A CA 1
ATOM 891 C C . VAL A 1 112 ? 6.426 17.001 2.363 1.00 82.44 112 VAL A C 1
ATOM 893 O O . VAL A 1 112 ? 5.381 17.634 2.495 1.00 82.44 112 VAL A O 1
ATOM 896 N N . TYR A 1 113 ? 6.945 16.715 1.169 1.00 83.12 113 TYR A N 1
ATOM 897 C CA . TYR A 1 113 ? 6.362 17.098 -0.112 1.00 83.12 113 TYR A CA 1
ATOM 898 C C . TYR A 1 113 ? 5.493 15.988 -0.721 1.00 83.12 113 TYR A C 1
ATOM 900 O O . TYR A 1 113 ? 4.981 16.155 -1.826 1.00 83.12 113 TYR A O 1
ATOM 908 N N . ASN A 1 114 ? 5.305 14.865 -0.018 1.00 90.31 114 ASN A N 1
ATOM 909 C CA . ASN A 1 114 ? 4.468 13.758 -0.459 1.00 90.31 114 ASN A CA 1
ATOM 910 C C . ASN A 1 114 ? 3.164 13.708 0.354 1.00 90.31 114 ASN A C 1
ATOM 912 O O . ASN A 1 114 ? 3.144 13.341 1.527 1.00 90.31 114 ASN A O 1
ATOM 916 N N . ASN A 1 115 ? 2.043 14.018 -0.298 1.00 91.88 115 ASN A N 1
ATOM 917 C CA . ASN A 1 115 ? 0.727 13.985 0.344 1.00 91.88 115 ASN A CA 1
ATOM 918 C C . ASN A 1 115 ? 0.105 12.594 0.445 1.00 91.88 115 ASN A C 1
ATOM 920 O O . ASN A 1 115 ? -1.000 12.480 0.964 1.00 91.88 115 ASN A O 1
ATOM 924 N N . GLU A 1 116 ? 0.770 11.545 -0.013 1.00 95.25 116 GLU A N 1
ATOM 925 C CA . GLU A 1 116 ? 0.298 10.171 0.142 1.00 95.25 116 GLU A CA 1
ATOM 926 C C . GLU A 1 116 ? 0.718 9.576 1.492 1.00 95.25 116 GLU A C 1
ATOM 928 O O . GLU A 1 116 ? 0.026 8.730 2.061 1.00 95.25 116 GLU A O 1
ATOM 933 N N . ILE A 1 117 ? 1.833 10.050 2.052 1.00 93.81 117 ILE A N 1
ATOM 934 C CA . ILE A 1 117 ? 2.430 9.468 3.252 1.00 93.81 117 ILE A CA 1
ATOM 935 C C . ILE A 1 117 ? 1.717 9.977 4.508 1.00 93.81 117 ILE A C 1
ATOM 937 O O . ILE A 1 117 ? 1.816 11.143 4.876 1.00 93.81 117 ILE A O 1
ATOM 941 N N . ILE A 1 118 ? 1.005 9.069 5.185 1.00 94.75 118 ILE A N 1
ATOM 942 C CA . ILE A 1 118 ? 0.263 9.343 6.431 1.00 94.75 118 ILE A CA 1
ATOM 943 C C . ILE A 1 118 ? 1.179 9.314 7.660 1.00 94.75 118 ILE A C 1
ATOM 945 O O . ILE A 1 118 ? 1.053 10.139 8.561 1.00 94.75 118 ILE A O 1
ATOM 949 N N . LEU A 1 119 ? 2.082 8.334 7.725 1.00 93.00 119 LEU A N 1
ATOM 950 C CA . LEU A 1 119 ? 3.051 8.198 8.807 1.00 93.00 119 LEU A CA 1
ATOM 951 C C . LEU A 1 119 ? 4.325 7.565 8.258 1.00 93.00 119 LEU A C 1
ATOM 953 O O . LEU A 1 119 ? 4.287 6.474 7.689 1.00 93.00 119 LEU A O 1
ATOM 957 N N . ALA A 1 120 ? 5.453 8.229 8.479 1.00 89.06 120 ALA A N 1
ATOM 958 C CA . ALA A 1 120 ? 6.770 7.724 8.132 1.00 89.06 120 ALA A CA 1
ATOM 959 C C . ALA A 1 120 ? 7.750 7.935 9.284 1.00 89.06 120 ALA A C 1
ATOM 961 O O . ALA A 1 120 ? 7.586 8.813 10.132 1.00 89.06 120 ALA A O 1
ATOM 962 N N . ARG A 1 121 ? 8.805 7.122 9.283 1.00 84.75 121 ARG A N 1
ATOM 963 C CA . ARG A 1 121 ? 9.984 7.319 10.119 1.00 84.75 121 ARG A CA 1
ATOM 964 C C . ARG A 1 121 ? 11.104 7.826 9.230 1.00 84.75 121 ARG A C 1
ATOM 966 O O . ARG A 1 121 ? 11.445 7.171 8.252 1.00 84.75 121 ARG A O 1
ATOM 973 N N . SER A 1 122 ? 11.726 8.929 9.629 1.00 74.69 122 SER A N 1
ATOM 974 C CA . SER A 1 122 ? 12.979 9.350 9.016 1.00 74.69 122 SER A CA 1
ATOM 975 C C . SER A 1 122 ? 14.170 8.694 9.707 1.00 74.69 122 SER A C 1
ATOM 977 O O . SER A 1 122 ? 14.183 8.489 10.926 1.00 74.69 122 SER A O 1
ATOM 979 N N . VAL A 1 123 ? 15.173 8.364 8.908 1.00 75.38 123 VAL A N 1
ATOM 980 C CA . VAL A 1 123 ? 16.527 8.066 9.363 1.00 75.38 123 VAL A CA 1
ATOM 981 C C . VAL A 1 123 ? 17.435 9.148 8.790 1.00 75.38 123 VAL A C 1
ATOM 983 O O . VAL A 1 123 ? 17.206 9.627 7.683 1.00 75.38 123 VAL A O 1
ATOM 986 N N . TRP A 1 124 ? 18.447 9.563 9.550 1.00 76.06 124 TRP A N 1
ATOM 987 C CA . TRP A 1 124 ? 19.473 10.473 9.038 1.00 76.06 124 TRP A CA 1
ATOM 988 C C . TRP A 1 124 ? 20.170 9.882 7.807 1.00 76.06 124 TRP A C 1
ATOM 990 O O . TRP A 1 124 ? 20.087 8.675 7.570 1.00 76.06 124 TRP A O 1
ATOM 1000 N N . ASN A 1 125 ? 20.889 10.727 7.062 1.00 82.88 125 ASN A N 1
ATOM 1001 C CA . ASN A 1 125 ? 21.623 10.341 5.856 1.00 82.88 125 ASN A CA 1
ATOM 1002 C C . ASN A 1 125 ? 22.412 9.044 6.075 1.00 82.88 125 ASN A C 1
ATOM 1004 O O . ASN A 1 125 ? 23.367 8.989 6.851 1.00 82.88 125 ASN A O 1
ATOM 1008 N N . THR A 1 126 ? 21.984 7.994 5.386 1.00 86.62 126 THR A N 1
ATOM 1009 C CA . THR A 1 126 ? 22.523 6.647 5.512 1.00 86.62 126 THR A CA 1
ATOM 1010 C C . THR A 1 126 ? 22.455 5.969 4.158 1.00 86.62 126 THR A C 1
ATOM 1012 O O . THR A 1 126 ? 21.529 6.222 3.399 1.00 86.62 126 THR A O 1
ATOM 1015 N N . ASN A 1 127 ? 23.426 5.106 3.869 1.00 86.31 127 ASN A N 1
ATOM 1016 C CA . ASN A 1 127 ? 23.393 4.217 2.707 1.00 86.31 127 ASN A CA 1
ATOM 1017 C C . ASN A 1 127 ? 23.260 2.740 3.113 1.00 86.31 127 ASN A C 1
ATOM 1019 O O . ASN A 1 127 ? 23.690 1.834 2.399 1.00 86.31 127 ASN A O 1
ATOM 1023 N N . GLN A 1 128 ? 22.774 2.488 4.335 1.00 88.62 128 GLN A N 1
ATOM 1024 C CA . GLN A 1 128 ? 22.656 1.132 4.874 1.00 88.62 128 GLN A CA 1
ATOM 1025 C C . GLN A 1 128 ? 21.589 0.323 4.138 1.00 88.62 128 GLN A C 1
ATOM 1027 O O . GLN A 1 128 ? 21.785 -0.869 3.930 1.00 88.62 128 GLN A O 1
ATOM 1032 N N . VAL A 1 129 ? 20.494 0.957 3.710 1.00 87.81 129 VAL A N 1
ATOM 1033 C CA . VAL A 1 129 ? 19.444 0.295 2.921 1.00 87.81 129 VAL A CA 1
ATOM 1034 C C . VAL A 1 129 ? 20.050 -0.229 1.618 1.00 87.81 129 VAL A C 1
ATOM 1036 O O . VAL A 1 129 ? 19.930 -1.409 1.306 1.00 87.81 129 VAL A O 1
ATOM 1039 N N . GLU A 1 130 ? 20.810 0.606 0.918 1.00 86.62 130 GLU A N 1
ATOM 1040 C CA . GLU A 1 130 ? 21.468 0.278 -0.340 1.00 86.62 130 GLU A CA 1
ATOM 1041 C C . GLU A 1 130 ? 22.535 -0.805 -0.152 1.00 86.62 130 GLU A C 1
ATOM 1043 O O . GLU A 1 130 ? 22.540 -1.802 -0.868 1.00 86.62 130 GLU A O 1
ATOM 1048 N N . LYS A 1 131 ? 23.408 -0.673 0.854 1.00 88.81 131 LYS A N 1
ATOM 1049 C CA . LYS A 1 131 ? 24.433 -1.688 1.167 1.00 88.81 131 LYS A CA 1
ATOM 1050 C C . LYS A 1 131 ? 23.834 -3.058 1.469 1.00 88.81 131 LYS A C 1
ATOM 1052 O O . LYS A 1 131 ? 24.431 -4.085 1.152 1.00 88.81 131 LYS A O 1
ATOM 1057 N N . VAL A 1 132 ? 22.682 -3.099 2.130 1.00 90.94 132 VAL A N 1
ATOM 1058 C CA . VAL A 1 132 ? 22.040 -4.354 2.529 1.00 90.94 132 VAL A CA 1
ATOM 1059 C C . VAL A 1 132 ? 21.262 -4.966 1.363 1.00 90.94 132 VAL A C 1
ATOM 1061 O O . VAL A 1 132 ? 21.348 -6.179 1.159 1.00 90.94 132 VAL A O 1
ATOM 1064 N N . PHE A 1 133 ? 20.533 -4.154 0.595 1.00 89.69 133 PHE A N 1
ATOM 1065 C CA . PHE A 1 133 ? 19.519 -4.648 -0.338 1.00 89.69 133 PHE A CA 1
ATOM 1066 C C . PHE A 1 133 ? 19.878 -4.541 -1.822 1.00 89.69 133 PHE A C 1
ATOM 1068 O O . PHE A 1 133 ? 19.260 -5.255 -2.607 1.00 89.69 133 PHE A O 1
ATOM 1075 N N . LEU A 1 134 ? 20.862 -3.726 -2.229 1.00 86.62 134 LEU A N 1
ATOM 1076 C CA . LEU A 1 134 ? 21.291 -3.715 -3.633 1.00 86.62 134 LEU A CA 1
ATOM 1077 C C . LEU A 1 134 ? 21.910 -5.063 -4.038 1.00 86.62 134 LEU A C 1
ATOM 1079 O O . LEU A 1 134 ? 22.527 -5.718 -3.189 1.00 86.62 134 LEU A O 1
ATOM 1083 N N . PRO A 1 135 ? 21.788 -5.465 -5.320 1.00 82.75 135 PRO A N 1
ATOM 1084 C CA . PRO A 1 135 ? 22.313 -6.735 -5.814 1.00 82.75 135 PRO A CA 1
ATOM 1085 C C . PRO A 1 135 ? 23.810 -6.924 -5.549 1.00 82.75 135 PRO A C 1
ATOM 1087 O O . PRO A 1 135 ? 24.596 -5.969 -5.578 1.00 82.75 135 PRO A O 1
ATOM 1090 N N . VAL A 1 136 ? 24.212 -8.182 -5.354 1.00 82.00 136 VAL A N 1
ATOM 1091 C CA . VAL A 1 136 ? 25.630 -8.565 -5.392 1.00 82.00 136 VAL A CA 1
ATOM 1092 C C . VAL A 1 136 ? 26.179 -8.223 -6.781 1.00 82.00 136 VAL A C 1
ATOM 1094 O O . VAL A 1 136 ? 25.499 -8.410 -7.784 1.00 82.00 136 VAL A O 1
ATOM 1097 N N . GLY A 1 137 ? 27.384 -7.654 -6.844 1.00 75.88 137 GLY A N 1
ATOM 1098 C CA . GLY A 1 137 ? 27.955 -7.124 -8.090 1.00 75.88 137 GLY A CA 1
ATOM 1099 C C . GLY A 1 137 ? 27.646 -5.644 -8.343 1.00 75.88 137 GLY A C 1
ATOM 1100 O O . GLY A 1 137 ? 28.241 -5.036 -9.235 1.00 75.88 137 GLY A O 1
ATOM 1101 N N . PHE A 1 138 ? 26.802 -4.998 -7.526 1.00 76.44 138 PHE A N 1
ATOM 1102 C CA . PHE A 1 138 ? 26.798 -3.539 -7.466 1.00 76.44 138 PHE A CA 1
ATOM 1103 C C . PHE A 1 138 ? 28.058 -3.032 -6.756 1.00 76.44 138 PHE A C 1
ATOM 1105 O O . PHE A 1 138 ? 28.126 -3.062 -5.530 1.00 76.44 138 PHE A O 1
ATOM 1112 N N . THR A 1 139 ? 29.061 -2.604 -7.529 1.00 68.00 139 THR A N 1
ATOM 1113 C CA . THR A 1 139 ? 30.349 -2.091 -7.034 1.00 68.00 139 THR A CA 1
ATOM 1114 C C . THR A 1 139 ? 30.558 -0.615 -7.379 1.00 68.00 139 THR A C 1
ATOM 1116 O O . THR A 1 139 ? 30.224 -0.183 -8.482 1.00 68.00 139 THR A O 1
ATOM 1119 N N . GLY A 1 140 ? 31.160 0.132 -6.452 1.00 74.31 140 GLY A N 1
ATOM 1120 C CA . GLY A 1 140 ? 31.510 1.549 -6.573 1.00 74.31 140 GLY A CA 1
ATOM 1121 C C . GLY A 1 140 ? 32.142 2.038 -5.266 1.00 74.31 140 GLY A C 1
ATOM 1122 O O . GLY A 1 140 ? 33.021 1.376 -4.719 1.00 74.31 140 GLY A O 1
ATOM 1123 N N . SER A 1 141 ? 31.647 3.145 -4.703 1.00 75.94 141 SER A N 1
ATOM 1124 C CA . SER A 1 141 ? 32.046 3.612 -3.356 1.00 75.94 141 SER A CA 1
ATOM 1125 C C . SER A 1 141 ? 31.623 2.672 -2.208 1.00 75.94 141 SER A C 1
ATOM 1127 O O . SER A 1 141 ? 32.082 2.818 -1.074 1.00 75.94 141 SER A O 1
ATOM 1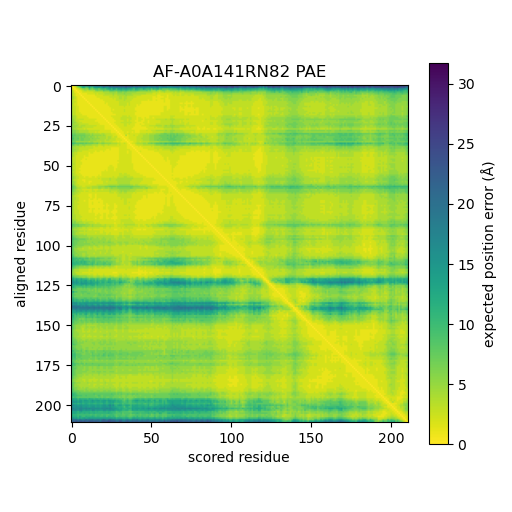129 N N . PHE A 1 142 ? 30.749 1.702 -2.489 1.00 81.00 142 PHE A N 1
ATOM 1130 C CA . PHE A 1 142 ? 30.379 0.596 -1.607 1.00 81.00 142 PHE A CA 1
ATOM 1131 C C . PHE A 1 142 ? 29.986 -0.634 -2.442 1.00 81.00 142 PHE A C 1
ATOM 1133 O O . PHE A 1 142 ? 29.961 -0.579 -3.673 1.00 81.00 142 PHE A O 1
ATOM 1140 N N . SER A 1 143 ? 29.696 -1.751 -1.773 1.00 83.69 143 SER A N 1
ATOM 1141 C CA . SER A 1 143 ? 29.179 -2.970 -2.403 1.00 83.69 143 SER A CA 1
ATOM 1142 C C . SER A 1 143 ? 27.830 -3.369 -1.810 1.00 83.69 143 SER A C 1
ATOM 1144 O O . SER A 1 143 ? 27.622 -3.222 -0.603 1.00 83.69 143 SER A O 1
ATOM 1146 N N . GLY A 1 144 ? 26.918 -3.841 -2.663 1.00 87.12 144 GLY A N 1
ATOM 1147 C CA . GLY A 1 144 ? 25.629 -4.408 -2.258 1.00 87.12 144 GLY A CA 1
ATOM 1148 C C . GLY A 1 144 ? 25.752 -5.861 -1.789 1.00 87.12 144 GLY A C 1
ATOM 1149 O O . GLY A 1 144 ? 26.560 -6.624 -2.315 1.00 87.12 144 GLY A O 1
ATOM 1150 N N . ASN A 1 145 ? 24.945 -6.246 -0.797 1.00 89.88 145 ASN A N 1
ATOM 1151 C CA . ASN A 1 145 ? 24.940 -7.595 -0.217 1.00 89.88 145 ASN A CA 1
ATOM 1152 C C . ASN A 1 145 ? 23.828 -8.513 -0.759 1.00 89.88 145 ASN A C 1
ATOM 1154 O O . ASN A 1 145 ? 23.769 -9.675 -0.361 1.00 89.88 145 ASN A O 1
ATOM 1158 N N . GLY A 1 146 ? 22.918 -8.004 -1.597 1.00 88.88 146 GLY A N 1
ATOM 1159 C CA . GLY A 1 146 ? 21.845 -8.779 -2.229 1.00 88.88 146 GLY A CA 1
ATOM 1160 C C . GLY A 1 146 ? 20.904 -9.486 -1.254 1.00 88.88 146 GLY A C 1
ATOM 1161 O O . GLY A 1 146 ? 20.517 -10.625 -1.500 1.00 88.88 146 GLY A O 1
ATOM 1162 N N . ARG A 1 147 ? 20.547 -8.866 -0.118 1.00 91.50 147 ARG A N 1
ATOM 1163 C CA . ARG A 1 147 ? 19.702 -9.523 0.902 1.00 91.50 147 ARG A CA 1
ATOM 1164 C C . ARG A 1 147 ? 18.198 -9.498 0.617 1.00 91.50 147 ARG A C 1
ATOM 1166 O O . ARG A 1 147 ? 17.454 -10.156 1.340 1.00 91.50 147 ARG A O 1
ATOM 1173 N N . THR A 1 148 ? 17.757 -8.788 -0.420 1.00 90.06 148 THR A N 1
ATOM 1174 C CA . THR A 1 148 ? 16.362 -8.795 -0.880 1.00 90.06 148 THR A CA 1
ATOM 1175 C C . THR A 1 148 ? 16.312 -9.302 -2.308 1.00 90.06 148 THR A C 1
ATOM 1177 O O . THR A 1 148 ? 16.768 -8.622 -3.220 1.00 90.06 148 THR A O 1
ATOM 1180 N N . ASN A 1 149 ? 15.738 -10.490 -2.488 1.00 90.31 149 ASN A N 1
ATOM 1181 C CA . ASN A 1 149 ? 15.601 -11.141 -3.786 1.00 90.31 149 ASN A CA 1
ATOM 1182 C C . ASN A 1 149 ? 14.116 -11.450 -4.008 1.00 90.31 149 ASN A C 1
ATOM 1184 O O . ASN A 1 149 ? 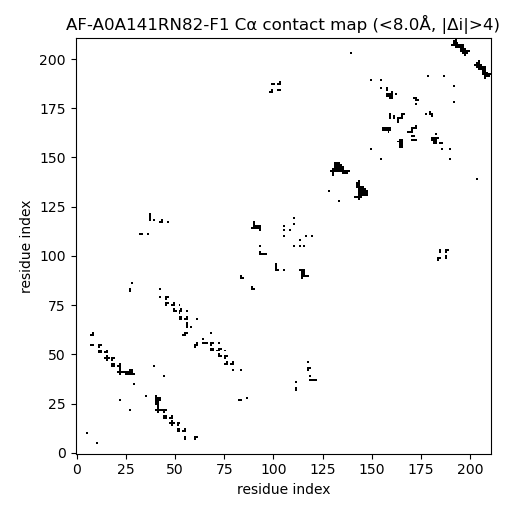13.572 -12.325 -3.324 1.00 90.31 149 ASN A O 1
ATOM 1188 N N . PRO A 1 150 ? 13.435 -10.702 -4.888 1.00 93.12 150 PRO A N 1
ATOM 1189 C CA . PRO A 1 150 ? 12.040 -10.950 -5.219 1.00 93.12 150 PRO A CA 1
ATOM 1190 C C . PRO A 1 150 ? 11.821 -12.375 -5.729 1.00 93.12 150 PRO A C 1
ATOM 1192 O O . PRO A 1 150 ? 12.603 -12.892 -6.524 1.00 93.12 150 PRO A O 1
ATOM 1195 N N . THR A 1 151 ? 10.745 -13.014 -5.274 1.00 95.31 151 THR A N 1
ATOM 1196 C CA . THR A 1 151 ? 10.358 -14.335 -5.784 1.00 95.31 151 THR A CA 1
ATOM 1197 C C . THR A 1 151 ? 9.659 -14.199 -7.130 1.00 95.31 151 THR A C 1
ATOM 1199 O O . THR A 1 151 ? 8.994 -13.192 -7.383 1.00 95.31 151 THR A O 1
ATOM 1202 N N . GLN A 1 152 ? 9.728 -15.240 -7.963 1.00 95.19 152 GLN A N 1
ATOM 1203 C CA . GLN A 1 152 ? 9.002 -15.257 -9.235 1.00 95.19 152 GLN A CA 1
ATOM 1204 C C . GLN A 1 152 ? 7.491 -15.070 -9.027 1.00 95.19 152 GLN A C 1
ATOM 1206 O O . GLN A 1 152 ? 6.870 -14.309 -9.753 1.00 95.19 152 GLN A O 1
ATOM 1211 N N . ASN A 1 153 ? 6.921 -15.629 -7.953 1.00 96.88 153 ASN A N 1
ATOM 1212 C CA . ASN A 1 153 ? 5.510 -15.432 -7.609 1.00 96.88 153 ASN A CA 1
ATOM 1213 C C . ASN A 1 153 ? 5.136 -13.953 -7.407 1.00 96.88 153 ASN A C 1
ATOM 1215 O O . ASN A 1 153 ? 4.027 -13.557 -7.748 1.00 96.88 153 ASN A O 1
ATOM 1219 N N . LEU A 1 154 ? 6.034 -13.133 -6.843 1.00 97.19 154 LEU A N 1
ATOM 1220 C CA . LEU A 1 154 ? 5.798 -11.692 -6.719 1.00 97.19 154 LEU A CA 1
ATOM 1221 C C . LEU A 1 154 ? 5.875 -11.006 -8.088 1.00 97.19 154 LEU A C 1
ATOM 1223 O O . LEU A 1 154 ? 5.041 -10.160 -8.385 1.00 97.19 154 LEU A O 1
ATOM 1227 N N . VAL A 1 155 ? 6.847 -11.381 -8.922 1.00 96.69 155 VAL A N 1
ATOM 1228 C CA . VAL A 1 155 ? 6.990 -10.856 -10.292 1.00 96.69 155 VAL A CA 1
ATOM 1229 C C . VAL A 1 155 ? 5.755 -11.182 -11.138 1.00 96.69 155 VAL A C 1
ATOM 1231 O O . VAL A 1 155 ? 5.259 -10.329 -11.873 1.00 96.69 155 VAL A O 1
ATOM 1234 N N . ASP A 1 156 ? 5.223 -12.390 -11.001 1.00 96.94 156 ASP A N 1
ATOM 1235 C CA . ASP A 1 156 ? 4.058 -12.880 -11.739 1.00 96.94 156 ASP A CA 1
ATOM 1236 C C . ASP A 1 156 ? 2.738 -12.276 -11.241 1.00 96.94 156 ASP A C 1
ATOM 1238 O O . ASP A 1 156 ? 1.763 -12.230 -11.988 1.00 96.94 156 ASP A O 1
ATOM 1242 N N . ALA A 1 157 ? 2.705 -11.763 -10.004 1.00 97.31 157 ALA A N 1
ATOM 1243 C CA . ALA A 1 157 ? 1.529 -11.109 -9.434 1.00 97.31 157 ALA A CA 1
ATOM 1244 C C . ALA A 1 157 ? 1.243 -9.723 -10.038 1.00 97.31 157 ALA A C 1
ATOM 1246 O O . ALA A 1 157 ? 0.121 -9.233 -9.911 1.00 97.31 157 ALA A O 1
ATOM 1247 N N . TYR A 1 158 ? 2.227 -9.084 -10.680 1.00 97.81 158 TYR A N 1
ATOM 1248 C CA . TYR A 1 158 ? 1.983 -7.847 -11.420 1.00 97.81 158 TYR A CA 1
ATOM 1249 C C . TYR A 1 158 ? 1.176 -8.141 -12.686 1.00 97.81 158 TYR A C 1
ATOM 1251 O O . TYR A 1 158 ? 1.457 -9.085 -13.423 1.00 97.81 158 TYR A O 1
ATOM 1259 N N . GLU A 1 159 ? 0.193 -7.306 -12.981 1.00 97.75 159 GLU A N 1
ATOM 1260 C CA . GLU A 1 159 ? -0.594 -7.426 -14.204 1.00 97.75 159 GLU A CA 1
ATOM 1261 C C . GLU A 1 159 ? 0.232 -7.030 -15.444 1.00 97.75 159 GLU A C 1
ATOM 1263 O O . GLU A 1 159 ? 1.357 -6.517 -15.372 1.00 97.75 159 GLU A O 1
ATOM 1268 N N . MET A 1 160 ? -0.323 -7.312 -16.615 1.00 97.62 160 MET A N 1
ATOM 1269 C CA . MET A 1 160 ? 0.064 -6.689 -17.872 1.00 97.62 160 MET A CA 1
ATOM 1270 C C . MET A 1 160 ? -0.480 -5.250 -17.915 1.00 97.62 160 MET A C 1
ATOM 1272 O O . MET A 1 160 ? -1.408 -4.897 -17.193 1.00 97.62 160 MET A O 1
ATOM 1276 N N . SER A 1 161 ? 0.038 -4.419 -18.814 1.00 96.06 161 SER A N 1
ATOM 1277 C CA . SER A 1 161 ? -0.400 -3.029 -19.037 1.00 96.06 161 SER A CA 1
ATOM 1278 C C . SER A 1 161 ? -1.882 -2.891 -19.417 1.00 96.06 161 SER A C 1
ATOM 1280 O O . SER A 1 161 ? -2.466 -1.822 -19.257 1.00 96.06 161 SER A O 1
ATOM 1282 N N . ASN A 1 162 ? -2.519 -3.972 -19.877 1.00 95.75 162 ASN A N 1
ATOM 1283 C CA . ASN A 1 162 ? -3.959 -4.038 -20.135 1.00 95.75 162 ASN A CA 1
ATOM 1284 C C . ASN A 1 162 ? -4.798 -4.454 -18.902 1.00 95.75 162 ASN A C 1
ATOM 1286 O O . ASN A 1 162 ? -5.999 -4.692 -19.044 1.00 95.75 162 ASN A O 1
ATOM 1290 N N . GLY A 1 163 ? -4.186 -4.568 -17.716 1.00 96.25 163 GLY A N 1
ATOM 1291 C CA . GLY A 1 163 ? -4.840 -4.938 -16.454 1.00 96.25 163 GLY A CA 1
ATOM 1292 C C . GLY A 1 163 ? -5.172 -6.427 -16.318 1.00 96.25 163 GLY A C 1
ATOM 1293 O O . GLY A 1 163 ? -5.996 -6.801 -15.487 1.00 96.25 163 GLY A O 1
ATOM 1294 N N . LYS A 1 164 ? -4.599 -7.290 -17.166 1.00 97.88 164 LYS A N 1
ATOM 1295 C CA . LYS A 1 164 ? -4.793 -8.747 -17.112 1.00 97.88 164 LYS A CA 1
ATOM 1296 C C . LYS A 1 164 ? -3.650 -9.426 -16.384 1.00 97.88 164 LYS A C 1
ATOM 1298 O O . LYS A 1 164 ? -2.497 -9.024 -16.528 1.00 97.88 164 LYS A O 1
ATOM 1303 N N . ARG A 1 165 ? -3.940 -10.501 -15.650 1.00 96.94 165 ARG A N 1
ATOM 1304 C CA . ARG A 1 165 ? -2.873 -11.352 -15.097 1.00 96.94 165 ARG A CA 1
ATOM 1305 C C . ARG A 1 165 ? -2.137 -12.079 -16.221 1.00 96.94 165 ARG A C 1
ATOM 1307 O O . ARG A 1 165 ? -2.678 -12.271 -17.310 1.00 96.94 165 ARG A O 1
ATOM 1314 N N . ILE A 1 166 ? -0.908 -12.516 -15.961 1.00 97.44 166 ILE A N 1
ATOM 1315 C CA . ILE A 1 166 ? -0.091 -13.218 -16.964 1.00 97.44 166 ILE A CA 1
ATOM 1316 C C . ILE A 1 166 ? -0.738 -14.527 -17.458 1.00 97.44 166 ILE A C 1
ATOM 1318 O O . ILE A 1 166 ? -0.514 -14.926 -18.594 1.00 97.44 166 ILE A O 1
ATOM 1322 N N . ASP A 1 167 ? -1.568 -15.159 -16.623 1.00 96.19 167 ASP A N 1
ATOM 1323 C CA . ASP A 1 167 ? -2.265 -16.426 -16.871 1.00 96.19 167 ASP A CA 1
ATOM 1324 C C . ASP A 1 167 ? -3.734 -16.245 -17.294 1.00 96.19 167 ASP A C 1
ATOM 1326 O O . ASP A 1 167 ? -4.452 -17.220 -17.522 1.00 96.19 167 ASP A O 1
ATOM 1330 N N . GLU A 1 168 ? -4.213 -15.003 -17.382 1.00 97.00 168 GLU A N 1
ATOM 1331 C CA . GLU A 1 168 ? -5.602 -14.708 -17.714 1.00 97.00 168 GLU A CA 1
ATOM 1332 C C . GLU A 1 168 ? -5.836 -14.712 -19.229 1.00 97.00 168 GLU A C 1
ATOM 1334 O O . GLU A 1 168 ? -5.003 -14.272 -20.024 1.00 97.00 168 GLU A O 1
ATOM 1339 N N . ASN A 1 169 ? -7.017 -15.168 -19.651 1.00 97.12 169 ASN A N 1
ATOM 1340 C CA . ASN A 1 169 ? -7.415 -15.091 -21.051 1.00 97.12 169 ASN A CA 1
ATOM 1341 C C . ASN A 1 169 ? -7.380 -13.637 -21.564 1.00 97.12 169 ASN A C 1
ATOM 1343 O O . ASN A 1 169 ? -7.949 -12.735 -20.946 1.00 97.12 169 ASN A O 1
ATOM 1347 N N . GLY A 1 170 ? -6.748 -13.423 -22.719 1.00 95.44 170 GLY A N 1
ATOM 1348 C CA . GLY A 1 170 ? -6.525 -12.087 -23.285 1.00 95.44 170 GLY A CA 1
ATOM 1349 C C . GLY A 1 170 ? -5.288 -11.361 -22.740 1.00 95.44 170 GLY A C 1
ATOM 1350 O O . GLY A 1 170 ? -5.097 -10.181 -23.040 1.00 95.44 170 GLY A O 1
ATOM 1351 N N . SER A 1 171 ? -4.447 -12.038 -21.955 1.00 96.81 171 SER A N 1
ATOM 1352 C CA . SER A 1 171 ? -3.131 -11.531 -21.572 1.00 96.81 171 SER A CA 1
ATOM 1353 C C . SER A 1 171 ? -2.200 -11.395 -22.779 1.00 96.81 171 SER A C 1
ATOM 1355 O O . SER A 1 171 ? -2.216 -12.219 -23.693 1.00 96.81 171 SER A O 1
ATOM 1357 N N . THR A 1 172 ? -1.367 -10.355 -22.770 1.00 96.19 172 THR A N 1
ATOM 1358 C CA . THR A 1 172 ? -0.314 -10.117 -23.770 1.00 96.19 172 THR A CA 1
ATOM 1359 C C . THR A 1 172 ? 1.048 -10.656 -23.324 1.00 96.19 172 THR A C 1
ATOM 1361 O O . THR A 1 172 ? 2.071 -10.283 -23.894 1.00 96.19 172 THR A O 1
ATOM 1364 N N . TYR A 1 173 ? 1.078 -11.483 -22.274 1.00 97.38 173 TYR A N 1
ATOM 1365 C CA . TYR A 1 173 ? 2.311 -12.010 -21.701 1.00 97.38 173 TYR A CA 1
ATOM 1366 C C . TYR A 1 173 ? 3.097 -12.862 -22.707 1.00 97.38 173 TYR A C 1
ATOM 1368 O O . TYR A 1 173 ? 2.560 -13.781 -23.324 1.00 97.38 173 TYR A O 1
ATOM 1376 N N . ASP A 1 174 ? 4.393 -12.574 -22.826 1.00 95.62 174 ASP A N 1
ATOM 1377 C CA . ASP A 1 174 ? 5.347 -13.331 -23.631 1.00 95.62 174 ASP A CA 1
ATOM 1378 C C . ASP A 1 174 ? 6.460 -13.865 -22.725 1.00 95.62 174 ASP A C 1
ATOM 1380 O O . ASP A 1 174 ? 7.247 -13.098 -22.170 1.00 95.62 174 ASP A O 1
ATOM 1384 N N . ALA A 1 175 ? 6.560 -15.189 -22.603 1.00 94.25 175 ALA A N 1
ATOM 1385 C CA . ALA A 1 175 ? 7.580 -15.840 -21.786 1.00 94.25 175 ALA A CA 1
ATOM 1386 C C . ALA A 1 175 ? 9.016 -15.570 -22.278 1.00 94.25 175 ALA A C 1
ATOM 1388 O O . ALA A 1 175 ? 9.953 -15.651 -21.484 1.00 94.25 175 ALA A O 1
ATOM 1389 N N . ALA A 1 176 ? 9.208 -15.231 -23.560 1.00 94.94 176 ALA A N 1
ATOM 1390 C CA . ALA A 1 176 ? 10.510 -14.813 -24.082 1.00 94.94 176 ALA A CA 1
ATOM 1391 C C . ALA A 1 176 ? 10.865 -13.364 -23.697 1.00 94.94 176 ALA A C 1
ATOM 1393 O O . ALA A 1 176 ? 12.044 -13.015 -23.663 1.00 94.94 176 ALA A O 1
ATOM 1394 N N . ASN A 1 177 ? 9.867 -12.533 -23.374 1.00 94.44 177 ASN A N 1
ATOM 1395 C CA . ASN A 1 177 ? 10.021 -11.132 -22.975 1.00 94.44 177 ASN A CA 1
ATOM 1396 C C . ASN A 1 177 ? 9.172 -10.817 -21.722 1.00 94.44 177 ASN A C 1
ATOM 1398 O O . ASN A 1 177 ? 8.297 -9.948 -21.768 1.00 94.44 177 ASN A O 1
ATOM 1402 N N . PRO A 1 178 ? 9.427 -11.477 -20.574 1.00 94.81 178 PRO A N 1
ATOM 1403 C CA . PRO A 1 178 ? 8.488 -11.533 -19.444 1.00 94.81 178 PRO A CA 1
ATOM 1404 C C . PRO A 1 178 ? 8.259 -10.192 -18.725 1.00 94.81 178 PRO A C 1
ATOM 1406 O O . PRO A 1 178 ? 7.319 -10.053 -17.938 1.00 94.81 178 PRO A O 1
ATOM 1409 N N . TYR A 1 179 ? 9.118 -9.203 -18.978 1.00 95.25 179 TYR A N 1
ATOM 1410 C CA . TYR A 1 179 ? 9.063 -7.868 -18.376 1.00 95.25 179 TYR A CA 1
ATOM 1411 C C . TYR A 1 179 ? 8.470 -6.804 -19.308 1.00 95.25 179 TYR A C 1
ATOM 1413 O O . TYR A 1 179 ? 8.292 -5.660 -18.894 1.00 95.25 179 TYR A O 1
ATOM 1421 N N . LYS A 1 180 ? 8.162 -7.158 -20.561 1.00 95.50 180 LYS A N 1
ATOM 1422 C CA . LYS A 1 180 ? 7.600 -6.233 -21.545 1.00 95.50 180 LYS A CA 1
ATOM 1423 C C . LYS A 1 180 ? 6.105 -6.010 -21.291 1.00 95.50 180 LYS A C 1
ATOM 1425 O O . LYS A 1 180 ? 5.392 -6.944 -20.935 1.00 95.50 180 LYS A O 1
ATOM 1430 N N . ASP A 1 181 ? 5.645 -4.774 -21.500 1.00 95.56 181 ASP A N 1
ATOM 1431 C CA . ASP A 1 181 ? 4.233 -4.370 -21.434 1.00 95.56 181 ASP A CA 1
ATOM 1432 C C . ASP A 1 181 ? 3.545 -4.771 -20.116 1.00 95.56 181 ASP A C 1
ATOM 1434 O O . ASP A 1 181 ? 2.360 -5.107 -20.107 1.00 95.56 181 ASP A O 1
ATOM 1438 N N . ARG A 1 182 ? 4.294 -4.753 -19.005 1.00 96.38 182 ARG A N 1
ATOM 1439 C CA . ARG A 1 182 ? 3.811 -5.019 -17.641 1.00 96.38 182 ARG A CA 1
ATOM 1440 C C . ARG A 1 182 ? 3.265 -3.752 -16.990 1.00 96.38 182 ARG A C 1
ATOM 1442 O O . ARG A 1 182 ? 3.509 -2.650 -17.470 1.00 96.38 182 ARG A O 1
ATOM 1449 N N . ASP A 1 183 ? 2.549 -3.917 -15.883 1.00 96.88 183 ASP A N 1
ATOM 1450 C CA . ASP A 1 183 ? 2.196 -2.803 -15.003 1.00 96.88 183 ASP A CA 1
ATOM 1451 C C . ASP A 1 183 ? 3.457 -1.985 -14.629 1.00 96.88 183 ASP A C 1
ATOM 1453 O O . ASP A 1 183 ? 4.439 -2.581 -14.162 1.00 96.88 183 ASP A O 1
ATOM 1457 N N . PRO A 1 184 ? 3.456 -0.644 -14.785 1.00 95.94 184 PRO A N 1
ATOM 1458 C CA . PRO A 1 184 ? 4.620 0.203 -14.506 1.00 95.94 184 PRO A CA 1
ATOM 1459 C C . PRO A 1 184 ? 5.198 0.044 -13.095 1.00 95.94 184 PRO A C 1
ATOM 1461 O O . PRO A 1 184 ? 6.397 0.245 -12.878 1.00 95.94 184 PRO A O 1
ATOM 1464 N N . ARG A 1 185 ? 4.377 -0.368 -12.119 1.00 96.94 185 ARG A N 1
ATOM 1465 C CA . ARG A 1 185 ? 4.819 -0.619 -10.741 1.00 96.94 185 ARG A CA 1
ATOM 1466 C C . ARG A 1 185 ? 5.824 -1.766 -10.653 1.00 96.94 185 ARG A C 1
ATOM 1468 O O . ARG A 1 185 ? 6.613 -1.776 -9.709 1.00 96.94 185 ARG A O 1
ATOM 1475 N N . LEU A 1 186 ? 5.849 -2.699 -11.613 1.00 96.50 186 LEU A N 1
ATOM 1476 C CA . LEU A 1 186 ? 6.856 -3.765 -11.667 1.00 96.50 186 LEU A CA 1
ATOM 1477 C C . LEU A 1 186 ? 8.256 -3.169 -11.829 1.00 96.50 186 LEU A C 1
ATOM 1479 O O . LEU A 1 186 ? 9.127 -3.440 -11.006 1.00 96.50 186 LEU A O 1
ATOM 1483 N N . ALA A 1 187 ? 8.463 -2.314 -12.835 1.00 94.94 187 ALA A N 1
ATOM 1484 C CA . ALA A 1 187 ? 9.769 -1.706 -13.102 1.00 94.94 187 ALA A CA 1
ATOM 1485 C C . ALA A 1 187 ? 10.180 -0.676 -12.037 1.00 94.94 187 ALA A C 1
ATOM 1487 O O . ALA A 1 187 ? 11.367 -0.437 -11.832 1.00 94.94 187 ALA A O 1
ATOM 1488 N N . GLN A 1 188 ? 9.204 -0.107 -11.325 1.00 95.25 188 GLN A N 1
ATOM 1489 C CA . GLN A 1 188 ? 9.429 0.811 -10.206 1.00 95.25 188 GLN A CA 1
ATOM 1490 C C . GLN A 1 188 ? 9.698 0.095 -8.867 1.00 95.25 188 GLN A C 1
ATOM 1492 O O . GLN A 1 188 ? 10.105 0.746 -7.906 1.00 95.25 188 GLN A O 1
ATOM 1497 N N . THR A 1 189 ? 9.501 -1.230 -8.788 1.00 94.56 189 THR A N 1
ATOM 1498 C CA . THR A 1 189 ? 9.705 -2.023 -7.557 1.00 94.56 189 THR A CA 1
ATOM 1499 C C . THR A 1 189 ? 10.829 -3.056 -7.685 1.00 94.56 189 THR A C 1
ATOM 1501 O O . THR A 1 189 ? 11.522 -3.334 -6.707 1.00 94.56 189 THR A O 1
ATOM 1504 N N . ILE A 1 190 ? 11.004 -3.657 -8.866 1.00 93.50 190 ILE A N 1
ATOM 1505 C CA . ILE A 1 190 ? 11.831 -4.848 -9.081 1.00 93.50 190 ILE A CA 1
ATOM 1506 C C . ILE A 1 190 ? 12.932 -4.562 -10.099 1.00 93.50 190 ILE A C 1
ATOM 1508 O O . ILE A 1 190 ? 12.657 -4.181 -11.234 1.00 93.50 190 ILE A O 1
ATOM 1512 N N . PHE A 1 191 ? 14.178 -4.844 -9.721 1.00 90.81 191 PHE A N 1
ATOM 1513 C CA . PHE A 1 191 ? 15.270 -4.975 -10.681 1.00 90.81 191 PHE A CA 1
ATOM 1514 C C . PHE A 1 191 ? 15.185 -6.317 -11.405 1.00 90.81 191 PHE A C 1
ATOM 1516 O O . PHE A 1 191 ? 15.075 -7.364 -10.769 1.00 90.81 191 PHE A O 1
ATOM 1523 N N . TYR A 1 192 ? 15.265 -6.280 -12.733 1.00 91.44 192 TYR A N 1
ATOM 1524 C CA . TYR A 1 192 ? 15.184 -7.461 -13.589 1.00 91.44 192 TYR A CA 1
ATOM 1525 C C . TYR A 1 192 ? 16.237 -7.443 -14.703 1.00 91.44 192 TYR A C 1
ATOM 1527 O O . TYR A 1 192 ? 16.858 -6.413 -14.980 1.00 91.44 192 TYR A O 1
ATOM 1535 N N . GLN A 1 193 ? 16.440 -8.597 -15.347 1.00 89.44 193 GLN A N 1
ATOM 1536 C CA . GLN A 1 193 ? 17.438 -8.768 -16.405 1.00 89.44 193 GLN A CA 1
ATOM 1537 C C . GLN A 1 193 ? 17.268 -7.737 -17.523 1.00 89.44 193 GLN A C 1
ATOM 1539 O O . GLN A 1 193 ? 16.203 -7.626 -18.125 1.00 89.44 193 GLN A O 1
ATOM 1544 N N . GLY A 1 194 ? 18.351 -7.035 -17.853 1.00 89.06 194 GLY A N 1
ATOM 1545 C CA . GLY A 1 194 ? 18.387 -6.068 -18.948 1.00 89.06 194 GLY A CA 1
ATOM 1546 C C . GLY A 1 194 ? 17.795 -4.698 -18.611 1.00 89.06 194 GLY A C 1
ATOM 1547 O O . GLY A 1 194 ? 17.877 -3.795 -19.441 1.00 89.06 194 GLY A O 1
ATOM 1548 N N . MET A 1 195 ? 17.251 -4.498 -17.404 1.00 90.62 195 MET A N 1
ATOM 1549 C CA . MET A 1 195 ? 16.816 -3.179 -16.947 1.00 90.62 195 MET A CA 1
ATOM 1550 C C . MET A 1 195 ? 18.009 -2.219 -16.885 1.00 90.62 195 MET A C 1
ATOM 1552 O O . MET A 1 195 ? 19.045 -2.548 -16.314 1.00 90.62 195 MET A O 1
ATOM 1556 N N . MET A 1 196 ? 17.866 -1.009 -17.426 1.00 88.94 196 MET A N 1
ATOM 1557 C CA . MET A 1 196 ? 18.873 0.042 -17.267 1.00 88.94 196 MET A CA 1
ATOM 1558 C C . MET A 1 196 ? 18.701 0.738 -15.919 1.00 88.94 196 MET A C 1
ATOM 1560 O O . MET A 1 196 ? 17.669 1.358 -15.674 1.00 88.94 196 MET A O 1
ATOM 1564 N N . TRP A 1 197 ? 19.729 0.707 -15.075 1.00 85.69 197 TRP A N 1
ATOM 1565 C CA . TRP A 1 197 ? 19.696 1.343 -13.760 1.00 85.69 197 TRP A CA 1
ATOM 1566 C C . TRP A 1 197 ? 21.051 1.945 -13.375 1.00 85.69 197 TRP A C 1
ATOM 1568 O O . TRP A 1 197 ? 22.084 1.542 -13.905 1.00 85.69 197 TRP A O 1
ATOM 1578 N N . GLY A 1 198 ? 21.043 2.916 -12.460 1.00 80.88 198 GLY A N 1
ATOM 1579 C CA . GLY A 1 198 ? 22.231 3.604 -11.949 1.00 80.88 198 GLY A CA 1
ATOM 1580 C C . GLY A 1 198 ? 22.364 5.049 -12.437 1.00 80.88 198 GLY A C 1
ATOM 1581 O O . GLY A 1 198 ? 21.701 5.490 -13.381 1.00 80.88 198 GLY A O 1
ATOM 1582 N N . ARG A 1 199 ? 23.232 5.809 -11.765 1.00 80.12 199 ARG A N 1
ATOM 1583 C CA . ARG A 1 199 ? 23.464 7.232 -12.034 1.00 80.12 199 ARG A CA 1
ATOM 1584 C C . ARG A 1 199 ? 24.400 7.432 -13.220 1.00 80.12 199 ARG A C 1
ATOM 1586 O O . ARG A 1 199 ? 25.575 7.079 -13.159 1.00 80.12 199 ARG A O 1
ATOM 1593 N N . ALA A 1 200 ? 23.894 8.039 -14.293 1.00 83.00 200 ALA A N 1
ATOM 1594 C CA . ALA A 1 200 ? 24.701 8.328 -15.481 1.00 83.00 200 ALA A CA 1
ATOM 1595 C C . ALA A 1 200 ? 25.834 9.323 -15.180 1.00 83.00 200 ALA A C 1
ATOM 1597 O O . ALA A 1 200 ? 26.944 9.155 -15.666 1.00 83.00 200 ALA A O 1
ATOM 1598 N N . ASP A 1 201 ? 25.574 10.311 -14.319 1.00 84.75 201 ASP A N 1
ATOM 1599 C CA . ASP A 1 201 ? 26.540 11.341 -13.916 1.00 84.75 201 ASP A CA 1
ATOM 1600 C C . ASP A 1 201 ? 27.672 10.815 -13.016 1.00 84.7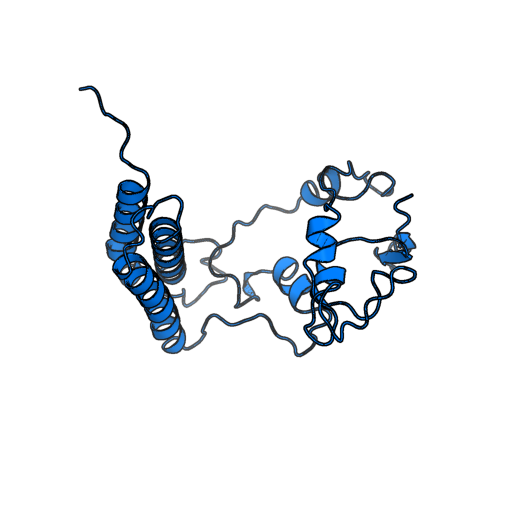5 201 ASP A C 1
ATOM 1602 O O . ASP A 1 201 ? 28.622 11.540 -12.722 1.00 84.75 201 ASP A O 1
ATOM 1606 N N . LYS A 1 202 ? 27.559 9.565 -12.557 1.00 80.12 202 LYS A N 1
ATOM 1607 C CA . LYS A 1 202 ? 28.565 8.856 -11.758 1.00 80.12 202 LYS A CA 1
ATOM 1608 C C . LYS A 1 202 ? 29.147 7.645 -12.479 1.00 80.12 202 LYS A C 1
ATOM 1610 O O . LYS A 1 202 ? 29.850 6.868 -11.848 1.00 80.12 202 LYS A O 1
ATOM 1615 N N . GLU A 1 203 ? 28.842 7.481 -13.769 1.00 80.56 203 GLU A N 1
ATOM 1616 C CA . GLU A 1 203 ? 29.256 6.318 -14.569 1.00 80.56 203 GLU A CA 1
ATOM 1617 C C . GLU A 1 203 ? 28.767 4.975 -13.982 1.00 80.56 203 GLU A C 1
ATOM 1619 O O . GLU A 1 203 ? 29.317 3.910 -14.244 1.00 80.56 203 GLU A O 1
ATOM 1624 N N . GLU A 1 204 ? 27.683 5.007 -13.200 1.00 78.56 204 GLU A N 1
ATOM 1625 C CA . GLU A 1 204 ? 27.085 3.826 -12.563 1.00 78.56 204 GLU A CA 1
ATOM 1626 C C . GLU A 1 204 ? 25.932 3.242 -13.394 1.00 78.56 204 GLU A C 1
ATOM 1628 O O . GLU A 1 204 ? 25.457 2.144 -13.099 1.00 78.56 204 GLU A O 1
ATOM 1633 N N . ARG A 1 205 ? 25.457 3.968 -14.420 1.00 85.56 205 ARG A N 1
ATOM 1634 C CA . ARG A 1 205 ? 24.318 3.552 -15.250 1.00 85.56 205 ARG A CA 1
ATOM 1635 C C . ARG A 1 205 ? 24.697 2.396 -16.172 1.00 85.56 205 ARG A C 1
ATOM 1637 O O . ARG A 1 205 ? 25.503 2.566 -17.081 1.00 85.56 205 ARG A O 1
ATOM 1644 N N . ARG A 1 206 ? 24.052 1.246 -15.995 1.00 85.69 206 ARG A N 1
ATOM 1645 C CA . ARG A 1 206 ? 24.289 0.032 -16.787 1.00 85.69 206 ARG A CA 1
ATOM 1646 C C . ARG A 1 206 ? 23.044 -0.841 -16.879 1.00 85.69 206 ARG A C 1
ATOM 1648 O O . ARG A 1 206 ? 22.099 -0.660 -16.113 1.00 85.69 206 ARG A O 1
ATOM 1655 N N . ALA A 1 207 ? 23.057 -1.781 -17.818 1.00 88.69 207 ALA A N 1
ATOM 1656 C CA . ALA A 1 207 ? 22.074 -2.854 -17.838 1.00 88.69 207 ALA A CA 1
ATOM 1657 C C . ALA A 1 207 ? 22.342 -3.795 -16.658 1.00 88.69 207 ALA A C 1
ATOM 1659 O O . ALA A 1 207 ? 23.491 -4.153 -16.393 1.00 88.69 207 ALA A O 1
ATOM 1660 N N . ILE A 1 208 ? 21.289 -4.172 -15.942 1.00 85.81 208 ILE A N 1
ATOM 1661 C CA . ILE A 1 208 ? 21.357 -5.142 -14.856 1.00 85.81 208 ILE A CA 1
ATOM 1662 C C . ILE A 1 208 ? 21.513 -6.543 -15.452 1.00 85.81 208 ILE A C 1
ATOM 1664 O O . ILE A 1 208 ? 20.736 -6.946 -16.320 1.00 85.81 208 ILE A O 1
ATOM 1668 N N . ASP A 1 209 ? 22.500 -7.283 -14.950 1.00 83.19 209 ASP A N 1
ATOM 1669 C CA . ASP A 1 209 ? 22.698 -8.704 -15.227 1.00 83.19 209 ASP A CA 1
ATOM 1670 C C . ASP A 1 209 ? 22.452 -9.489 -13.931 1.00 83.19 209 ASP A C 1
ATOM 1672 O O . ASP A 1 209 ? 23.171 -9.308 -12.951 1.00 83.19 209 ASP A O 1
ATOM 1676 N N . VAL A 1 210 ? 21.382 -10.284 -13.905 1.00 73.12 210 VAL A N 1
ATOM 1677 C CA . VAL A 1 210 ? 20.948 -11.130 -12.775 1.00 73.12 210 VAL A CA 1
ATOM 1678 C C . VAL A 1 210 ? 21.284 -12.612 -12.999 1.00 73.12 210 VAL A C 1
ATOM 1680 O O . VAL A 1 210 ? 20.688 -13.477 -12.357 1.00 73.12 210 VAL A O 1
ATOM 1683 N N . ARG A 1 211 ? 22.206 -12.914 -13.921 1.00 61.09 211 ARG A N 1
ATOM 1684 C CA . ARG A 1 211 ? 22.724 -14.270 -14.166 1.00 61.09 211 ARG A CA 1
ATOM 1685 C C . ARG A 1 211 ? 23.676 -14.763 -13.081 1.00 61.09 211 ARG A C 1
ATOM 1687 O O . ARG A 1 211 ? 24.419 -13.935 -12.510 1.00 61.09 211 ARG A O 1
#